Protein AF-A0A7S3QD54-F1 (afdb_monomer_lite)

Radius of gyration: 19.76 Å; chains: 1; bounding box: 73×46×52 Å

pLDDT: mean 73.61, std 24.02, range [22.11, 96.94]

Secondary structure (DSSP, 8-state):
-----EEEEEEE--------------------------------TTS-TT--TT-------SEE--TTS-TTEEEEE--EEE-TTSS-EEE-GGGGTTS-HHHHHHHB-SB-TT-PBP--B--EEEEEEEEEEEETTEEEEEEEEEESS--TTHHHHHHHHTT-PBTT-TTTGGGS----HHHHHHHHHH-SS--EEEEEEEE---SS-SSPEEEE---S-TT--

InterPro domains:
  IPR020103 Pseudouridine synthase, catalytic domain superfamily [SSF55120] (118-204)
  IPR050188 RluA Pseudouridine Synthase [PTHR21600] (100-205)

Structure (mmCIF, N/CA/C/O backbone):
data_AF-A0A7S3QD54-F1
#
_entry.id   AF-A0A7S3QD54-F1
#
loop_
_atom_site.group_PDB
_atom_site.id
_atom_site.type_symbol
_atom_site.label_atom_id
_atom_site.label_alt_id
_atom_site.label_comp_id
_atom_site.label_asym_id
_atom_site.label_entity_id
_atom_site.label_seq_id
_atom_site.pdbx_PDB_ins_code
_atom_site.Cartn_x
_atom_site.Cartn_y
_atom_site.Cartn_z
_atom_site.occupancy
_atom_site.B_iso_or_equiv
_atom_site.auth_seq_id
_atom_site.auth_comp_id
_atom_site.auth_asym_id
_atom_site.auth_atom_id
_atom_site.pdbx_PDB_model_num
ATOM 1 N N . GLN A 1 1 ? -20.247 -7.614 6.524 1.00 31.09 1 GLN A N 1
ATOM 2 C CA . GLN A 1 1 ? -18.906 -8.003 6.043 1.00 31.09 1 GLN A CA 1
ATOM 3 C C . GLN A 1 1 ? -18.586 -7.200 4.786 1.00 31.09 1 GLN A C 1
ATOM 5 O O . GLN A 1 1 ? -19.268 -7.385 3.786 1.00 31.09 1 GLN A O 1
ATOM 10 N N . GLN A 1 2 ? -17.675 -6.224 4.858 1.00 32.22 2 GLN A N 1
ATOM 11 C CA . GLN A 1 2 ? -17.342 -5.361 3.714 1.00 32.22 2 GLN A CA 1
ATOM 12 C C . GLN A 1 2 ? -16.513 -6.117 2.668 1.00 32.22 2 GLN A C 1
ATOM 14 O O . GLN A 1 2 ? -15.732 -7.008 2.997 1.00 32.22 2 GLN A O 1
ATOM 19 N N . GLN A 1 3 ? -16.800 -5.788 1.412 1.00 40.69 3 GLN A N 1
ATOM 20 C CA . GLN A 1 3 ? -16.428 -6.505 0.201 1.00 40.69 3 GLN A CA 1
ATOM 21 C C . GLN A 1 3 ? -14.950 -6.365 -0.144 1.00 40.69 3 GLN A C 1
ATOM 23 O O . GLN A 1 3 ? -14.290 -5.413 0.263 1.00 40.69 3 GLN A O 1
ATOM 28 N N . LEU A 1 4 ? -14.461 -7.350 -0.890 1.00 40.06 4 LEU A N 1
ATOM 29 C CA . LEU A 1 4 ? -13.083 -7.464 -1.332 1.00 40.06 4 LEU A CA 1
ATOM 30 C C . LEU A 1 4 ? -13.049 -7.178 -2.814 1.00 40.06 4 LEU A C 1
ATOM 32 O O . LEU A 1 4 ? -13.603 -7.935 -3.613 1.00 40.06 4 LEU A O 1
ATOM 36 N N . ASP A 1 5 ? -12.397 -6.084 -3.140 1.00 46.25 5 ASP A N 1
ATOM 37 C CA . ASP A 1 5 ? -12.037 -5.762 -4.504 1.00 46.25 5 ASP A CA 1
ATOM 38 C C . ASP A 1 5 ? -10.659 -6.356 -4.775 1.00 46.25 5 ASP A C 1
ATOM 40 O O . ASP A 1 5 ? -9.808 -6.370 -3.884 1.00 46.25 5 ASP A O 1
ATOM 44 N N . ASP A 1 6 ? -10.429 -6.845 -5.991 1.00 54.09 6 ASP A N 1
ATOM 45 C CA . ASP A 1 6 ? -9.106 -7.305 -6.397 1.00 54.09 6 ASP A CA 1
ATOM 46 C C . ASP A 1 6 ? -8.488 -6.220 -7.291 1.00 54.09 6 ASP A C 1
ATOM 48 O O . ASP A 1 6 ? -9.007 -5.888 -8.359 1.00 54.09 6 ASP A O 1
ATOM 52 N N . PHE A 1 7 ? -7.371 -5.643 -6.861 1.00 55.31 7 PHE A N 1
ATOM 53 C CA . PHE A 1 7 ? -6.604 -4.649 -7.608 1.00 55.31 7 PHE A CA 1
ATOM 54 C C . PHE A 1 7 ? -5.332 -5.294 -8.155 1.00 55.31 7 PHE A C 1
ATOM 56 O O . PHE A 1 7 ? -4.569 -5.904 -7.411 1.00 55.31 7 PHE A O 1
ATOM 63 N N . GLY A 1 8 ? -5.084 -5.145 -9.454 1.00 50.88 8 GLY A N 1
ATOM 64 C CA . GLY A 1 8 ? -3.813 -5.523 -10.066 1.00 50.88 8 GLY A CA 1
ATOM 65 C C . GLY A 1 8 ? -2.819 -4.374 -9.928 1.00 50.88 8 GLY A C 1
ATOM 66 O O . GLY A 1 8 ? -3.150 -3.232 -10.255 1.00 50.88 8 GLY A O 1
ATOM 67 N N . VAL A 1 9 ? -1.615 -4.652 -9.430 1.00 60.31 9 VAL A N 1
ATOM 68 C CA . VAL A 1 9 ? -0.599 -3.625 -9.154 1.00 60.31 9 VAL A CA 1
ATOM 69 C C . VAL A 1 9 ? 0.774 -4.087 -9.619 1.00 60.31 9 VAL A C 1
ATOM 71 O O . VAL A 1 9 ? 1.075 -5.279 -9.596 1.00 60.31 9 VAL A O 1
ATOM 74 N N . VAL A 1 10 ? 1.619 -3.144 -10.035 1.00 55.94 10 VAL A N 1
ATOM 75 C CA . VAL A 1 10 ? 3.060 -3.364 -10.217 1.00 55.94 10 VAL A CA 1
ATOM 76 C C . VAL A 1 10 ? 3.820 -2.460 -9.250 1.00 55.94 10 VAL A C 1
ATOM 78 O O . VAL A 1 10 ? 3.699 -1.236 -9.299 1.00 55.94 10 VAL A O 1
ATOM 81 N N . ASN A 1 11 ? 4.612 -3.076 -8.379 1.00 64.88 11 ASN A N 1
ATOM 82 C CA . ASN A 1 11 ? 5.441 -2.425 -7.368 1.00 64.88 11 ASN A CA 1
ATOM 83 C C . ASN A 1 11 ? 6.920 -2.514 -7.741 1.00 64.88 11 ASN A C 1
ATOM 85 O O . ASN A 1 11 ? 7.322 -3.428 -8.462 1.00 64.88 11 ASN A O 1
ATOM 89 N N . MET A 1 12 ? 7.753 -1.625 -7.204 1.00 50.38 12 MET A N 1
ATOM 90 C CA . MET A 1 12 ? 9.210 -1.752 -7.316 1.00 50.38 12 MET A CA 1
ATOM 91 C C . MET A 1 12 ? 9.788 -2.708 -6.269 1.00 50.38 12 MET A C 1
ATOM 93 O O . MET A 1 12 ? 9.375 -2.716 -5.108 1.00 50.38 12 MET A O 1
ATOM 97 N N . ASN A 1 13 ? 10.795 -3.490 -6.661 1.00 48.12 13 ASN A N 1
ATOM 98 C CA . ASN A 1 13 ? 11.599 -4.276 -5.728 1.00 48.12 13 ASN A CA 1
ATOM 99 C C . ASN A 1 13 ? 12.941 -3.565 -5.487 1.00 48.12 13 ASN A C 1
ATOM 101 O O . ASN A 1 13 ? 13.768 -3.500 -6.392 1.00 48.12 13 ASN A O 1
ATOM 105 N N . THR A 1 14 ? 13.169 -3.016 -4.291 1.00 45.03 14 THR A N 1
ATOM 106 C CA . THR A 1 14 ? 14.344 -2.168 -4.007 1.00 45.03 14 THR A CA 1
ATOM 107 C C . THR A 1 14 ? 15.551 -2.916 -3.433 1.00 45.03 14 THR A C 1
ATOM 109 O O . THR A 1 14 ? 16.578 -2.293 -3.168 1.00 45.03 14 THR A O 1
ATOM 112 N N . ASN A 1 15 ? 15.521 -4.247 -3.312 1.00 34.75 15 ASN A N 1
ATOM 113 C CA . ASN A 1 15 ? 16.686 -4.975 -2.803 1.00 34.75 15 ASN A CA 1
ATOM 114 C C . ASN A 1 15 ? 17.795 -5.095 -3.858 1.00 34.75 15 ASN A C 1
ATOM 116 O O . ASN A 1 15 ? 17.815 -6.025 -4.665 1.00 34.75 15 ASN A O 1
ATOM 120 N N . LYS A 1 16 ? 18.779 -4.189 -3.798 1.00 34.19 16 LYS A N 1
ATOM 121 C CA . LYS A 1 16 ? 20.129 -4.462 -4.297 1.00 34.19 16 LYS A CA 1
ATOM 122 C C . LYS A 1 16 ? 21.023 -4.807 -3.109 1.00 34.19 16 LYS A C 1
ATOM 124 O O . LYS A 1 16 ? 21.353 -3.943 -2.305 1.00 34.19 16 LYS A O 1
ATOM 129 N N . ALA A 1 17 ? 21.425 -6.074 -3.030 1.00 33.81 17 ALA A N 1
ATOM 130 C CA . ALA A 1 17 ? 22.563 -6.501 -2.232 1.00 33.81 17 ALA A CA 1
ATOM 131 C C . ALA A 1 17 ? 23.802 -5.712 -2.687 1.00 33.81 17 ALA A C 1
ATOM 133 O O . ALA A 1 17 ? 24.292 -5.898 -3.801 1.00 33.81 17 ALA A O 1
ATOM 134 N N . SER A 1 18 ? 24.295 -4.800 -1.853 1.00 28.14 18 SER A N 1
ATOM 135 C CA . SER A 1 18 ? 25.594 -4.162 -2.053 1.00 28.14 18 SER A CA 1
ATOM 136 C C . SER A 1 18 ? 26.679 -5.032 -1.416 1.00 28.14 18 SER A C 1
ATOM 138 O O . SER A 1 18 ? 27.109 -4.780 -0.294 1.00 28.14 18 SER A O 1
ATOM 140 N N . GLY A 1 19 ? 27.104 -6.079 -2.126 1.00 26.14 19 GLY A N 1
ATOM 141 C CA . GLY A 1 19 ? 28.383 -6.740 -1.868 1.00 26.14 19 GLY A CA 1
ATOM 142 C C . GLY A 1 19 ? 29.500 -5.943 -2.543 1.00 26.14 19 GLY A C 1
ATOM 143 O O . GLY A 1 19 ? 29.503 -5.805 -3.766 1.00 26.14 19 GLY A O 1
ATOM 144 N N . GLY A 1 20 ? 30.404 -5.367 -1.748 1.00 25.42 20 GLY A N 1
ATOM 145 C CA . GLY A 1 20 ? 31.587 -4.656 -2.231 1.00 25.42 20 GLY A CA 1
ATOM 146 C C . GLY A 1 20 ? 32.551 -5.592 -2.964 1.00 25.42 20 GLY A C 1
ATOM 147 O O . GLY A 1 20 ? 32.804 -6.709 -2.521 1.00 25.42 20 GLY A O 1
ATOM 148 N N . GLY A 1 21 ? 33.072 -5.134 -4.102 1.00 22.86 21 GLY A N 1
ATOM 149 C CA . GLY A 1 21 ? 34.047 -5.867 -4.902 1.00 22.86 21 GLY A CA 1
ATOM 150 C C . GLY A 1 21 ? 35.456 -5.799 -4.311 1.00 22.86 21 GLY A C 1
ATOM 151 O O . GLY A 1 21 ? 36.019 -4.718 -4.166 1.00 22.86 21 GLY A O 1
ATOM 152 N N . GLY A 1 22 ? 36.033 -6.971 -4.048 1.00 22.11 22 GLY A N 1
ATOM 153 C CA . GLY A 1 22 ? 37.468 -7.222 -3.930 1.00 22.11 22 GLY A CA 1
ATOM 154 C C . GLY A 1 22 ? 37.795 -8.455 -4.776 1.00 22.11 22 GLY A C 1
ATOM 155 O O . GLY A 1 22 ? 37.103 -9.464 -4.680 1.00 22.11 22 GLY A O 1
ATOM 156 N N . GLY A 1 23 ? 38.767 -8.339 -5.683 1.00 25.94 23 GLY A N 1
ATOM 157 C CA . GLY A 1 23 ? 39.048 -9.330 -6.724 1.00 25.94 23 GLY A CA 1
ATOM 158 C C . GLY A 1 23 ? 39.617 -10.666 -6.228 1.00 25.94 23 GLY A C 1
ATOM 159 O O . GLY A 1 23 ? 40.375 -10.717 -5.266 1.00 25.94 23 GLY A O 1
ATOM 160 N N . GLY A 1 24 ? 39.301 -11.738 -6.960 1.00 22.69 24 GLY A N 1
ATOM 161 C CA . GLY A 1 24 ? 39.887 -13.073 -6.813 1.00 22.69 24 GLY A CA 1
ATOM 162 C C . GLY A 1 24 ? 39.283 -14.055 -7.825 1.00 22.69 24 GLY A C 1
ATOM 163 O O . GLY A 1 24 ? 38.071 -14.101 -7.993 1.00 22.69 24 GLY A O 1
ATOM 164 N N . LYS A 1 25 ? 40.133 -14.781 -8.560 1.00 27.38 25 LYS A N 1
ATOM 165 C CA . LYS A 1 25 ? 39.772 -15.739 -9.623 1.00 27.38 25 LYS A CA 1
ATOM 166 C C . LYS A 1 25 ? 39.166 -17.048 -9.076 1.00 27.38 25 LYS A C 1
ATOM 168 O O . LYS A 1 25 ? 39.534 -17.480 -7.993 1.00 27.38 25 LYS A O 1
ATOM 173 N N . SER A 1 26 ? 38.434 -17.723 -9.973 1.00 24.81 26 SER A N 1
ATOM 174 C CA . SER A 1 26 ? 38.132 -19.171 -10.069 1.00 24.81 26 SER A CA 1
ATOM 175 C C . SER A 1 26 ? 36.809 -19.708 -9.503 1.00 24.81 26 SER A C 1
ATOM 177 O O . SER A 1 26 ? 36.556 -19.649 -8.311 1.00 24.81 26 SER A O 1
ATOM 179 N N . LYS A 1 27 ? 36.048 -20.291 -10.451 1.00 29.16 27 LYS A N 1
ATOM 180 C CA . LYS A 1 27 ? 35.197 -21.499 -10.425 1.00 29.16 27 LYS A CA 1
ATOM 181 C C . LYS A 1 27 ? 34.413 -21.809 -9.140 1.00 29.16 27 LYS A C 1
ATOM 183 O O . LYS A 1 27 ? 35.005 -22.190 -8.146 1.00 29.16 27 LYS A O 1
ATOM 188 N N . ASP A 1 28 ? 33.082 -21.761 -9.220 1.00 23.91 28 ASP A N 1
ATOM 189 C CA . ASP A 1 28 ? 32.228 -22.961 -9.202 1.00 23.91 28 ASP A CA 1
ATOM 190 C C . ASP A 1 28 ? 30.732 -22.597 -9.235 1.00 23.91 28 ASP A C 1
ATOM 192 O O . ASP A 1 28 ? 30.295 -21.516 -8.842 1.00 23.91 28 ASP A O 1
ATOM 196 N N . THR A 1 29 ? 29.967 -23.521 -9.806 1.00 35.12 29 THR A N 1
ATOM 197 C CA . THR A 1 29 ? 28.517 -23.530 -9.997 1.00 35.12 29 THR A CA 1
ATOM 198 C C . THR A 1 29 ? 27.775 -23.554 -8.660 1.00 35.12 29 THR A C 1
ATOM 200 O O . THR A 1 29 ? 27.752 -24.598 -8.016 1.00 35.12 29 THR A O 1
ATOM 203 N N . THR A 1 30 ? 27.073 -22.476 -8.288 1.00 22.83 30 THR A N 1
ATOM 204 C CA . THR A 1 30 ? 26.041 -22.557 -7.237 1.00 22.83 30 THR A CA 1
ATOM 205 C C . THR A 1 30 ? 24.903 -21.567 -7.477 1.00 22.83 30 THR A C 1
ATOM 207 O O . THR A 1 30 ? 25.072 -20.350 -7.428 1.00 22.83 30 THR A O 1
ATOM 210 N N . THR A 1 31 ? 23.717 -22.117 -7.717 1.00 30.84 31 THR A N 1
ATOM 211 C CA . THR A 1 31 ? 22.409 -21.459 -7.716 1.00 30.84 31 THR A CA 1
ATOM 212 C C . THR A 1 31 ? 22.195 -20.735 -6.379 1.00 30.84 31 THR A C 1
ATOM 214 O O . THR A 1 31 ? 21.954 -21.385 -5.363 1.00 30.84 31 THR A O 1
ATOM 217 N N . SER A 1 32 ? 22.297 -19.401 -6.334 1.00 25.50 32 SER A N 1
ATOM 218 C CA . SER A 1 32 ? 22.060 -18.639 -5.099 1.00 25.50 32 SER A CA 1
ATOM 219 C C . SER A 1 32 ? 20.579 -18.274 -4.950 1.00 25.50 32 SER A C 1
ATOM 221 O O . SER A 1 32 ? 20.048 -17.333 -5.537 1.00 25.50 32 SER A O 1
ATOM 223 N N . SER A 1 33 ? 19.896 -19.079 -4.138 1.00 28.00 33 SER A N 1
ATOM 224 C CA . SER A 1 33 ? 18.583 -18.800 -3.559 1.00 28.00 33 SER A CA 1
ATOM 225 C C . SER A 1 33 ? 18.684 -17.584 -2.630 1.00 28.00 33 SER A C 1
ATOM 227 O O . SER A 1 33 ? 19.113 -17.694 -1.482 1.00 28.00 33 SER A O 1
ATOM 229 N N . CYS A 1 34 ? 18.294 -16.409 -3.119 1.00 25.67 34 CYS A N 1
ATOM 230 C CA . CYS A 1 34 ? 18.236 -15.190 -2.316 1.00 25.67 34 CYS A CA 1
ATOM 231 C C . CYS A 1 34 ? 16.907 -15.134 -1.550 1.00 25.67 34 CYS A C 1
ATOM 233 O O . CYS A 1 34 ? 15.933 -14.530 -1.998 1.00 25.67 34 CYS A O 1
ATOM 235 N N . GLN A 1 35 ? 16.887 -15.781 -0.384 1.00 26.56 35 GLN A N 1
ATOM 236 C CA . GLN A 1 35 ? 15.850 -15.631 0.633 1.00 26.56 35 GLN A CA 1
ATOM 237 C C . GLN A 1 35 ? 15.888 -14.197 1.178 1.00 26.56 35 GLN A C 1
ATOM 239 O O . GLN A 1 35 ? 16.717 -13.846 2.021 1.00 26.56 35 GLN A O 1
ATOM 244 N N . SER A 1 36 ? 14.971 -13.347 0.713 1.00 33.44 36 SER A N 1
ATOM 245 C CA . SER A 1 36 ? 14.554 -12.208 1.525 1.00 33.44 36 SER A CA 1
ATOM 246 C C . SER A 1 36 ? 14.005 -12.790 2.822 1.00 33.44 36 SER A C 1
ATOM 248 O O . SER A 1 36 ? 13.010 -13.510 2.770 1.00 33.44 36 SER A O 1
ATOM 250 N N . HIS A 1 37 ? 14.665 -12.525 3.948 1.00 28.48 37 HIS A N 1
ATOM 251 C CA . HIS A 1 37 ? 14.207 -12.910 5.281 1.00 28.48 37 HIS A CA 1
ATOM 252 C C . HIS A 1 37 ? 12.911 -12.150 5.629 1.00 28.48 37 HIS A C 1
ATOM 254 O O . HIS A 1 37 ? 12.886 -11.280 6.492 1.00 28.48 37 HIS A O 1
ATOM 260 N N . ALA A 1 38 ? 11.808 -12.464 4.951 1.00 36.44 38 ALA A N 1
ATOM 261 C CA . ALA A 1 38 ? 10.546 -12.577 5.648 1.00 36.44 38 ALA A CA 1
ATOM 262 C C . ALA A 1 38 ? 10.736 -13.840 6.480 1.00 36.44 38 ALA A C 1
ATOM 264 O O . ALA A 1 38 ? 10.706 -14.931 5.922 1.00 36.44 38 ALA A O 1
ATOM 265 N N . GLY A 1 39 ? 11.092 -13.696 7.760 1.00 30.66 39 GLY A N 1
ATOM 266 C CA . GLY A 1 39 ? 11.131 -14.857 8.638 1.00 30.66 39 GLY A CA 1
ATOM 267 C C . GLY A 1 39 ? 9.814 -15.609 8.472 1.00 30.66 39 GLY A C 1
ATOM 268 O O . GLY A 1 39 ? 8.757 -14.968 8.445 1.00 30.66 39 GLY A O 1
ATOM 269 N N . ASP A 1 40 ? 9.887 -16.929 8.313 1.00 33.06 40 ASP A N 1
ATOM 270 C CA . ASP A 1 40 ? 8.747 -17.833 8.433 1.00 33.06 40 ASP A CA 1
ATOM 271 C C . ASP A 1 40 ? 8.227 -17.742 9.870 1.00 33.06 40 ASP A C 1
ATOM 273 O O . ASP A 1 40 ? 8.420 -18.620 10.704 1.00 33.06 40 ASP A O 1
ATOM 277 N N . VAL A 1 41 ? 7.600 -16.621 10.208 1.00 39.28 41 VAL A N 1
ATOM 278 C CA . VAL A 1 41 ? 6.841 -16.485 11.435 1.00 39.28 41 VAL A CA 1
ATOM 279 C C . VAL A 1 41 ? 5.477 -17.050 11.094 1.00 39.28 41 VAL A C 1
ATOM 281 O O . VAL A 1 41 ? 4.541 -16.327 10.748 1.00 39.28 41 VAL A O 1
ATOM 284 N N . SER A 1 42 ? 5.366 -18.378 11.155 1.00 41.53 42 SER A N 1
ATOM 285 C CA . SER A 1 42 ? 4.076 -18.984 11.442 1.00 41.53 42 SER A CA 1
ATOM 286 C C . SER A 1 42 ? 3.624 -18.371 12.763 1.00 41.53 42 SER A C 1
ATOM 288 O O . SER A 1 42 ? 4.249 -18.622 13.790 1.00 41.53 42 SER A O 1
ATOM 290 N N . TYR A 1 43 ? 2.618 -17.498 12.723 1.00 45.12 43 TYR A N 1
ATOM 291 C CA . TYR A 1 43 ? 2.078 -16.883 13.928 1.00 45.12 43 TYR A CA 1
ATOM 292 C C . TYR A 1 43 ? 1.501 -17.991 14.818 1.00 45.12 43 TYR A C 1
ATOM 294 O O . TYR A 1 43 ? 0.414 -18.510 14.559 1.00 45.12 43 TYR A O 1
ATOM 302 N N . ASP A 1 44 ? 2.286 -18.398 15.810 1.00 45.91 44 ASP A N 1
ATOM 303 C CA . ASP A 1 44 ? 1.880 -19.252 16.912 1.00 45.91 44 ASP A CA 1
ATOM 304 C C . ASP A 1 44 ? 1.597 -18.337 18.103 1.00 45.91 44 ASP A C 1
ATOM 306 O O . ASP A 1 44 ? 2.496 -17.690 18.642 1.00 45.91 44 ASP A O 1
ATOM 310 N N . SER A 1 45 ? 0.329 -18.258 18.498 1.00 45.66 45 SER A N 1
ATOM 311 C CA . SER A 1 45 ? -0.115 -17.424 19.615 1.00 45.66 45 SER A CA 1
ATOM 312 C C . SER A 1 45 ? 0.462 -17.853 20.971 1.00 45.66 45 SER A C 1
ATOM 314 O O . SER A 1 45 ? 0.299 -17.122 21.943 1.00 45.66 45 SER A O 1
ATOM 316 N N . SER A 1 46 ? 1.080 -19.037 21.070 1.00 39.41 46 SER A N 1
ATOM 317 C CA . SER A 1 46 ? 1.609 -19.590 22.324 1.00 39.41 46 SER A CA 1
ATOM 318 C C . SER A 1 46 ? 3.051 -19.175 22.650 1.00 39.41 46 SER A C 1
ATOM 320 O O . SER A 1 46 ? 3.470 -19.316 23.797 1.00 39.41 46 SER A O 1
ATOM 322 N N . THR A 1 47 ? 3.798 -18.619 21.689 1.00 44.28 47 THR A N 1
ATOM 323 C CA . THR A 1 47 ? 5.214 -18.226 21.856 1.00 44.28 47 THR A CA 1
ATOM 324 C C . THR A 1 47 ? 5.438 -16.715 21.728 1.00 44.28 47 THR A C 1
ATOM 326 O O . THR A 1 47 ? 6.523 -16.278 21.353 1.00 44.28 47 THR A O 1
ATOM 329 N N . ASP A 1 48 ? 4.403 -15.911 21.972 1.00 44.91 48 ASP A N 1
ATOM 330 C CA . ASP A 1 48 ? 4.394 -14.477 21.677 1.00 44.91 48 ASP A CA 1
ATOM 331 C C . ASP A 1 48 ? 5.225 -13.661 22.703 1.00 44.91 48 ASP A C 1
ATOM 333 O O . ASP A 1 48 ? 4.842 -13.579 23.874 1.00 44.91 48 ASP A O 1
ATOM 337 N N . PRO A 1 49 ? 6.342 -13.013 22.298 1.00 41.88 49 PRO A N 1
ATOM 338 C CA . PRO A 1 49 ? 7.140 -12.160 23.184 1.00 41.88 49 PRO A CA 1
ATOM 339 C C . PRO A 1 49 ? 6.458 -10.819 23.524 1.00 41.88 49 PRO A C 1
ATOM 341 O O . PRO A 1 49 ? 7.056 -9.987 24.207 1.00 41.88 49 PRO A O 1
ATOM 344 N N . TYR A 1 50 ? 5.228 -10.590 23.051 1.00 41.69 50 TYR A N 1
ATOM 345 C CA . TYR A 1 50 ? 4.447 -9.367 23.243 1.00 41.69 50 TYR A CA 1
ATOM 346 C C . TYR A 1 50 ? 3.205 -9.554 24.134 1.00 41.69 50 TYR A C 1
ATOM 348 O O . TYR A 1 50 ? 2.341 -8.675 24.177 1.00 41.69 50 TYR A O 1
ATOM 356 N N . LEU A 1 51 ? 3.118 -10.660 24.882 1.00 42.50 51 LEU A N 1
ATOM 357 C CA . LEU A 1 51 ? 2.140 -10.826 25.960 1.00 42.50 51 LEU A CA 1
ATOM 358 C C . LEU A 1 51 ? 2.518 -9.946 27.162 1.00 42.50 51 LEU A C 1
ATOM 360 O O . LEU A 1 51 ? 3.643 -10.010 27.651 1.00 42.50 51 LEU A O 1
ATOM 364 N N . ASN A 1 52 ? 1.572 -9.162 27.685 1.00 43.25 52 ASN A N 1
ATOM 365 C CA . ASN A 1 52 ? 1.683 -8.598 29.030 1.00 43.25 52 ASN A CA 1
ATOM 366 C C . ASN A 1 52 ? 0.505 -9.033 29.911 1.00 43.25 52 ASN A C 1
ATOM 368 O O . ASN A 1 52 ? -0.574 -9.382 29.428 1.00 43.25 52 ASN A O 1
ATOM 372 N N . GLU A 1 53 ? 0.735 -9.011 31.223 1.00 45.78 53 GLU A N 1
ATOM 373 C CA . GLU A 1 53 ? -0.136 -9.570 32.270 1.00 45.78 53 GLU A CA 1
ATOM 374 C C . GLU A 1 53 ? -1.526 -8.900 32.373 1.00 45.78 53 GLU A C 1
ATOM 376 O O . GLU A 1 53 ? -2.375 -9.349 33.138 1.00 45.78 53 GLU A O 1
ATOM 381 N N . ALA A 1 54 ? -1.790 -7.846 31.588 1.00 45.97 54 ALA A N 1
ATOM 382 C CA . ALA A 1 54 ? -3.008 -7.034 31.646 1.00 45.97 54 ALA A CA 1
ATOM 383 C C . ALA A 1 54 ? -4.022 -7.307 30.515 1.00 45.97 54 ALA A C 1
ATOM 385 O O . ALA A 1 54 ? -5.052 -6.635 30.446 1.00 45.97 54 ALA A O 1
ATOM 386 N N . GLY A 1 55 ? -3.757 -8.260 29.611 1.00 42.03 55 GLY A N 1
ATOM 387 C CA . GLY A 1 55 ? -4.734 -8.696 28.600 1.00 42.03 55 GLY A CA 1
ATOM 388 C C . GLY A 1 55 ? -5.166 -7.614 27.597 1.00 42.03 55 GLY A C 1
ATOM 389 O O . GLY A 1 55 ? -6.229 -7.732 26.983 1.00 42.03 55 GLY A O 1
ATOM 390 N N . GLN A 1 56 ? -4.371 -6.552 27.420 1.00 43.06 56 GLN A N 1
ATOM 391 C CA . GLN A 1 56 ? -4.643 -5.509 26.430 1.00 43.06 56 GLN A CA 1
ATOM 392 C C . GLN A 1 56 ? -4.023 -5.865 25.076 1.00 43.06 56 GLN A C 1
ATOM 394 O O . GLN A 1 56 ? -2.869 -6.268 24.976 1.00 43.06 56 GLN A O 1
ATOM 399 N N . ASN A 1 57 ? -4.831 -5.749 24.026 1.00 41.66 57 ASN A N 1
ATOM 400 C CA . ASN A 1 57 ? -4.649 -6.499 22.795 1.00 41.66 57 ASN A CA 1
ATOM 401 C C . ASN A 1 57 ? -3.929 -5.713 21.676 1.00 41.66 57 ASN A C 1
ATOM 403 O O . ASN A 1 57 ? -4.230 -4.546 21.423 1.00 41.66 57 ASN A O 1
ATOM 407 N N . TYR A 1 58 ? -3.094 -6.464 20.951 1.00 46.97 58 TYR A N 1
ATOM 408 C CA . TYR A 1 58 ? -2.576 -6.290 19.588 1.00 46.97 58 TYR A CA 1
ATOM 409 C C . TYR A 1 58 ? -1.334 -5.425 19.334 1.00 46.97 58 TYR A C 1
ATOM 411 O O . TYR A 1 58 ? -1.380 -4.194 19.322 1.00 46.97 58 TYR A O 1
ATOM 419 N N . LYS A 1 59 ? -0.308 -6.091 18.786 1.00 61.28 59 LYS A N 1
ATOM 420 C CA . LYS A 1 59 ? 0.270 -5.655 17.508 1.00 61.28 59 LYS A CA 1
ATOM 421 C C . LYS A 1 59 ? 0.804 -6.827 16.696 1.00 61.28 59 LYS A C 1
ATOM 423 O O . LYS A 1 59 ? 1.952 -7.228 16.832 1.00 61.28 59 LYS A O 1
ATOM 428 N N . LEU A 1 60 ? -0.030 -7.332 15.785 1.00 69.12 60 LEU A N 1
ATOM 429 C CA . LEU A 1 60 ? 0.502 -8.034 14.618 1.00 69.12 60 LEU A CA 1
ATOM 430 C C . LEU A 1 60 ? 1.535 -7.114 13.948 1.00 69.12 60 LEU A C 1
ATOM 432 O O . LEU A 1 60 ? 1.291 -5.899 13.888 1.00 69.12 60 LEU A O 1
ATOM 436 N N . PRO A 1 61 ? 2.656 -7.642 13.439 1.00 83.56 61 PRO A N 1
ATOM 437 C CA . PRO A 1 61 ? 3.629 -6.811 12.750 1.00 83.56 61 PRO A CA 1
ATOM 438 C C . PRO A 1 61 ? 2.973 -6.104 11.548 1.00 83.56 61 PRO A C 1
ATOM 440 O O . PRO A 1 61 ? 1.946 -6.569 11.038 1.00 83.56 61 PRO A O 1
ATOM 443 N N . PRO A 1 62 ? 3.534 -4.970 11.085 1.00 85.25 62 PRO A N 1
ATOM 444 C CA . PRO A 1 62 ? 2.974 -4.182 9.981 1.00 85.25 62 PRO A CA 1
ATOM 445 C C . PRO A 1 62 ? 2.717 -5.003 8.720 1.00 85.25 62 PRO A C 1
ATOM 447 O O . PRO A 1 62 ? 1.828 -4.670 7.940 1.00 85.25 62 PRO A O 1
ATOM 450 N N . PHE A 1 63 ? 3.466 -6.087 8.531 1.00 89.00 63 PHE A N 1
ATOM 451 C CA . PHE A 1 63 ? 3.154 -7.116 7.561 1.00 89.00 63 PHE A CA 1
ATOM 452 C C . PHE A 1 63 ? 3.438 -8.507 8.125 1.00 89.00 63 PHE A C 1
ATOM 454 O O . PHE A 1 63 ? 4.379 -8.698 8.892 1.00 89.00 63 PHE A O 1
ATOM 461 N N . PHE A 1 64 ? 2.602 -9.472 7.755 1.00 90.94 64 PHE A N 1
ATOM 462 C CA . PHE A 1 64 ? 2.631 -10.841 8.271 1.00 90.94 64 PHE A CA 1
ATOM 463 C C . PHE A 1 64 ? 2.089 -11.828 7.239 1.00 90.94 64 PHE A C 1
ATOM 465 O O . PHE A 1 64 ? 1.445 -11.441 6.260 1.00 90.94 64 PHE A O 1
ATOM 472 N N . ARG A 1 65 ? 2.322 -13.117 7.480 1.00 91.44 65 ARG A N 1
ATOM 473 C CA . ARG A 1 65 ? 1.732 -14.223 6.721 1.00 91.44 65 ARG A CA 1
ATOM 474 C C . ARG A 1 65 ? 0.751 -14.988 7.596 1.00 91.44 65 ARG A C 1
ATOM 476 O O . ARG A 1 65 ? 0.867 -14.987 8.819 1.00 91.44 65 ARG A O 1
ATOM 483 N N . VAL A 1 66 ? -0.224 -15.625 6.961 1.00 88.88 66 VAL A N 1
ATOM 484 C CA . VAL A 1 66 ? -1.205 -16.475 7.639 1.00 88.88 66 VAL A CA 1
ATOM 485 C C . VAL A 1 66 ? -0.884 -17.927 7.315 1.00 88.88 66 VAL A C 1
ATOM 487 O O . VAL A 1 66 ? -0.709 -18.289 6.153 1.00 88.88 66 VAL A O 1
ATOM 490 N N . LYS A 1 67 ? -0.801 -18.766 8.350 1.00 86.31 67 LYS A N 1
ATOM 491 C CA . LYS A 1 67 ? -0.528 -20.198 8.199 1.00 86.31 67 LYS A CA 1
ATOM 492 C C . LYS A 1 67 ? -1.624 -20.871 7.366 1.00 86.31 67 LYS A C 1
ATOM 494 O O . LYS A 1 67 ? -2.808 -20.644 7.602 1.00 86.31 67 LYS A O 1
ATOM 499 N N . GLY A 1 68 ? -1.221 -21.735 6.435 1.00 89.19 68 GLY A N 1
ATOM 500 C CA . GLY A 1 68 ? -2.139 -22.459 5.547 1.00 89.19 68 GLY A CA 1
ATOM 501 C C . GLY A 1 68 ? -2.574 -21.668 4.310 1.00 89.19 68 GLY A C 1
ATOM 502 O O . GLY A 1 68 ? -3.367 -22.169 3.517 1.00 89.19 68 GLY A O 1
ATOM 503 N N . GLU A 1 69 ? -2.057 -20.453 4.127 1.00 92.62 69 GLU A N 1
ATOM 504 C CA . GLU A 1 69 ? -2.215 -19.688 2.898 1.00 92.62 69 GLU A CA 1
ATOM 505 C C . GLU A 1 69 ? -1.006 -19.865 1.965 1.00 92.62 69 GLU A C 1
ATOM 507 O O . GLU A 1 69 ? 0.014 -20.423 2.355 1.00 92.62 69 GLU A O 1
ATOM 512 N N . SER A 1 70 ? -1.122 -19.414 0.713 1.00 92.44 70 SER A N 1
ATOM 513 C CA . SER A 1 70 ? -0.014 -19.434 -0.249 1.00 92.44 70 SER A CA 1
ATOM 514 C C . SER A 1 70 ? 1.219 -18.680 0.271 1.00 92.44 70 SER A C 1
ATOM 516 O O . SER A 1 70 ? 1.099 -17.574 0.796 1.00 92.44 70 SER A O 1
ATOM 518 N N . GLU A 1 71 ? 2.408 -19.222 0.001 1.00 91.38 71 GLU A N 1
ATOM 519 C CA . GLU A 1 71 ? 3.709 -18.586 0.267 1.00 91.38 71 GLU A CA 1
ATOM 520 C C . GLU A 1 71 ? 3.943 -17.296 -0.536 1.00 91.38 71 GLU A C 1
ATOM 522 O O . GLU A 1 71 ? 4.838 -16.505 -0.233 1.00 91.38 71 GLU A O 1
ATOM 527 N N . ASP A 1 72 ? 3.116 -17.003 -1.536 1.00 92.69 72 ASP A N 1
ATOM 528 C CA . ASP A 1 72 ? 3.134 -15.713 -2.228 1.00 92.69 72 ASP A CA 1
ATOM 529 C C . ASP A 1 72 ? 2.200 -14.680 -1.578 1.00 92.69 72 ASP A C 1
ATOM 531 O O . ASP A 1 72 ? 2.225 -13.505 -1.956 1.00 92.69 72 ASP A O 1
ATOM 535 N N . ALA A 1 73 ? 1.390 -15.089 -0.595 1.00 93.81 73 ALA A N 1
ATOM 536 C CA . ALA A 1 73 ? 0.422 -14.238 0.083 1.00 93.81 73 ALA A CA 1
ATOM 537 C C . ALA A 1 73 ? 0.947 -13.675 1.410 1.00 93.81 73 ALA A C 1
ATOM 539 O O . ALA A 1 73 ? 1.487 -14.381 2.262 1.00 93.81 73 ALA A O 1
ATOM 540 N N . PHE A 1 74 ? 0.730 -12.382 1.609 1.00 94.56 74 PHE A N 1
ATOM 541 C CA . PHE A 1 74 ? 1.026 -11.674 2.848 1.00 94.56 74 PHE A CA 1
ATOM 542 C C . PHE A 1 74 ? -0.029 -10.597 3.102 1.00 94.56 74 PHE A C 1
ATOM 544 O O . PHE A 1 74 ? -0.808 -10.235 2.220 1.00 94.56 74 PHE A O 1
ATOM 551 N N . TYR A 1 75 ? -0.067 -10.068 4.315 1.00 94.88 75 TYR A N 1
ATOM 552 C CA . TYR A 1 75 ? -0.972 -8.994 4.706 1.00 94.88 75 TYR A CA 1
ATOM 553 C C . TYR A 1 75 ? -0.167 -7.792 5.139 1.00 94.88 75 TYR A C 1
ATOM 555 O O . TYR A 1 75 ? 0.909 -7.946 5.705 1.00 94.88 75 TYR A O 1
ATOM 563 N N . VAL A 1 76 ? -0.720 -6.609 4.901 1.00 95.12 76 VAL A N 1
ATOM 564 C CA . VAL A 1 76 ? -0.213 -5.349 5.436 1.00 95.12 76 VAL A CA 1
ATOM 565 C C . VAL A 1 76 ? -1.305 -4.724 6.289 1.00 95.12 76 VAL A C 1
ATOM 567 O O . VAL A 1 76 ? -2.445 -4.575 5.834 1.00 95.12 76 VAL A O 1
ATOM 570 N N . GLN A 1 77 ? -0.966 -4.377 7.528 1.00 93.69 77 GLN A N 1
ATOM 571 C CA . GLN A 1 77 ? -1.878 -3.756 8.479 1.00 93.69 77 GLN A CA 1
ATOM 572 C C . GLN A 1 77 ? -1.217 -2.551 9.147 1.00 93.69 77 GLN A C 1
ATOM 574 O O . GLN A 1 77 ? -0.109 -2.625 9.670 1.00 93.69 77 GLN A O 1
ATOM 579 N N . ALA A 1 78 ? -1.907 -1.419 9.103 1.00 93.19 78 ALA A N 1
ATOM 580 C CA . ALA A 1 78 ? -1.486 -0.203 9.782 1.00 93.19 78 ALA A CA 1
ATOM 581 C C . ALA A 1 78 ? -2.706 0.704 9.957 1.00 93.19 78 ALA A C 1
ATOM 583 O O . ALA A 1 78 ? -3.444 0.913 8.989 1.00 93.19 78 ALA A O 1
ATOM 584 N N . PRO A 1 79 ? -2.958 1.276 11.141 1.00 95.06 79 PRO A N 1
ATOM 585 C CA . PRO A 1 79 ? -3.926 2.354 11.263 1.00 95.06 79 PRO A CA 1
ATOM 586 C C . PRO A 1 79 ? -3.470 3.557 10.433 1.00 95.06 79 PRO A C 1
ATOM 588 O O . PRO A 1 79 ? -2.314 3.966 10.536 1.00 95.06 79 PRO A O 1
ATOM 591 N N . LEU A 1 80 ? -4.368 4.116 9.619 1.00 95.44 80 LEU A N 1
ATOM 592 C CA . LEU A 1 80 ? -4.074 5.227 8.710 1.00 95.44 80 LEU A CA 1
ATOM 593 C C . LEU A 1 80 ? -4.881 6.469 9.073 1.00 95.44 80 LEU A C 1
ATOM 595 O O . LEU A 1 80 ? -6.060 6.354 9.420 1.00 95.44 80 LEU A O 1
ATOM 599 N N . ALA A 1 81 ? -4.263 7.637 8.940 1.00 95.31 81 ALA A N 1
ATOM 600 C CA . ALA A 1 81 ? -4.908 8.930 9.111 1.00 95.31 81 ALA A CA 1
ATOM 601 C C . ALA A 1 81 ? -4.637 9.847 7.919 1.00 95.31 81 ALA A C 1
ATOM 603 O O . ALA A 1 81 ? -3.536 9.880 7.364 1.00 95.31 81 ALA A O 1
ATOM 604 N N . GLU A 1 82 ? -5.668 10.592 7.544 1.00 93.19 82 GLU A N 1
ATOM 605 C CA . GLU A 1 82 ? -5.581 11.647 6.544 1.00 93.19 82 GLU A CA 1
ATOM 606 C C . GLU A 1 82 ? -5.168 12.943 7.232 1.00 93.19 82 GLU A C 1
ATOM 608 O O . GLU A 1 82 ? -5.717 13.287 8.280 1.00 93.19 82 GLU A O 1
ATOM 613 N N . ASP A 1 83 ? -4.222 13.652 6.630 1.00 87.50 83 ASP A N 1
ATOM 614 C CA . ASP A 1 83 ? -3.923 15.029 6.996 1.00 87.50 83 ASP A CA 1
ATOM 615 C C . ASP A 1 83 ? -4.7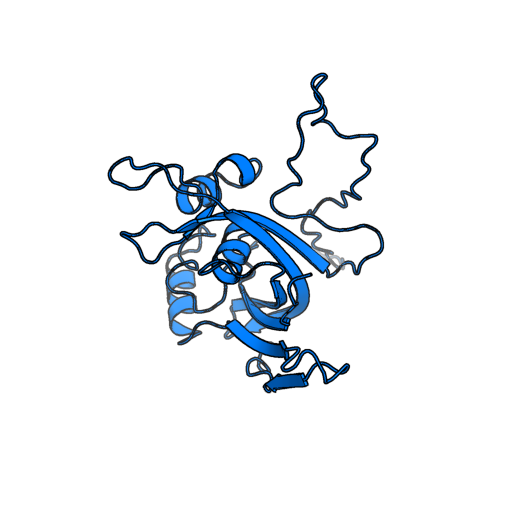64 15.947 6.092 1.00 87.50 83 ASP A C 1
ATOM 617 O O . ASP A 1 83 ? -4.641 15.853 4.866 1.00 87.50 83 ASP A O 1
ATOM 621 N N . PRO A 1 84 ? -5.649 16.796 6.645 1.00 84.38 84 PRO A N 1
ATOM 622 C CA . PRO A 1 84 ? -6.518 17.656 5.843 1.00 84.38 84 PRO A CA 1
ATOM 623 C C . PRO A 1 84 ? -5.739 18.686 5.014 1.00 84.38 84 PRO A C 1
ATOM 625 O O . PRO A 1 84 ? -6.241 19.134 3.984 1.00 84.38 84 PRO A O 1
ATOM 628 N N . ASN A 1 85 ? -4.516 19.024 5.427 1.00 85.69 85 ASN A N 1
ATOM 629 C CA . ASN A 1 85 ? -3.692 20.051 4.799 1.00 85.69 85 ASN A CA 1
ATOM 630 C C . ASN A 1 85 ? -2.767 19.475 3.721 1.00 85.69 85 ASN A C 1
ATOM 632 O O . ASN A 1 85 ? -2.122 20.225 2.987 1.00 85.69 85 ASN A O 1
ATOM 636 N N . THR A 1 86 ? -2.703 18.146 3.583 1.00 85.12 86 THR A N 1
ATOM 637 C CA . THR A 1 86 ? -1.827 17.502 2.604 1.00 85.12 86 THR A CA 1
ATOM 638 C C . THR A 1 86 ? -2.559 16.465 1.759 1.00 85.12 86 THR A C 1
ATOM 640 O O . THR A 1 86 ? -3.640 15.965 2.065 1.00 85.12 86 THR A O 1
ATOM 643 N N . PHE A 1 87 ? -1.945 16.102 0.634 1.00 86.12 87 PHE A N 1
ATOM 644 C CA . PHE A 1 87 ? -2.420 14.973 -0.160 1.00 86.12 87 PHE A CA 1
ATOM 645 C C . PHE A 1 87 ? -1.995 13.618 0.435 1.00 86.12 87 PHE A C 1
ATOM 647 O O . PHE A 1 87 ? -2.462 12.571 -0.014 1.00 86.12 87 PHE A O 1
ATOM 654 N N . GLN A 1 88 ? -1.086 13.615 1.411 1.00 88.12 88 GLN A N 1
ATOM 655 C CA . GLN A 1 88 ? -0.525 12.400 1.980 1.00 88.12 88 GLN A CA 1
ATOM 656 C C . GLN A 1 88 ? -1.434 11.822 3.066 1.00 88.12 88 GLN A C 1
ATOM 658 O O . GLN A 1 88 ? -2.258 12.486 3.687 1.00 88.12 88 GLN A O 1
ATOM 663 N N . VAL A 1 89 ? -1.264 10.526 3.265 1.00 93.75 89 VAL A N 1
ATOM 664 C CA . VAL A 1 89 ? -1.869 9.742 4.337 1.00 93.75 89 VAL A CA 1
ATOM 665 C C . VAL A 1 89 ? -0.708 9.157 5.114 1.00 93.75 89 VAL A C 1
ATOM 667 O O . VAL A 1 89 ? 0.288 8.756 4.504 1.00 93.75 89 VAL A O 1
ATOM 670 N N . PHE A 1 90 ? -0.848 9.121 6.431 1.00 95.31 90 PHE A N 1
ATOM 671 C CA . PHE A 1 90 ? 0.188 8.673 7.347 1.00 95.31 90 PHE A CA 1
ATOM 672 C C . PHE A 1 90 ? -0.274 7.435 8.103 1.00 95.31 90 PHE A C 1
ATOM 674 O O . PHE A 1 90 ? -1.465 7.253 8.366 1.00 95.31 90 PHE A O 1
ATOM 681 N N . ALA A 1 91 ? 0.677 6.578 8.451 1.00 95.06 91 ALA A N 1
ATOM 682 C CA . ALA A 1 91 ? 0.455 5.450 9.335 1.00 95.06 91 ALA A CA 1
ATOM 683 C C . ALA A 1 91 ? 0.736 5.856 10.785 1.00 95.06 91 ALA A C 1
ATOM 685 O O . ALA A 1 91 ? 1.561 6.731 11.063 1.00 95.06 91 ALA A O 1
ATOM 686 N N . HIS A 1 92 ? 0.059 5.201 11.723 1.00 94.12 92 HIS A N 1
ATOM 687 C CA . HIS A 1 92 ? 0.337 5.409 13.136 1.00 94.12 92 HIS A CA 1
ATOM 688 C C . HIS A 1 92 ? 1.774 4.946 13.453 1.00 94.12 92 HIS A C 1
ATOM 690 O O . HIS A 1 92 ? 2.116 3.805 13.136 1.00 94.12 92 HIS A O 1
ATOM 696 N N . PRO A 1 93 ? 2.634 5.755 14.101 1.00 91.19 93 PRO A N 1
ATOM 697 C CA . PRO A 1 93 ? 4.055 5.424 14.247 1.00 91.19 93 PRO A CA 1
ATOM 698 C C . PRO A 1 93 ? 4.302 4.098 14.953 1.00 91.19 93 PRO A C 1
ATOM 700 O O . PRO A 1 93 ? 5.222 3.362 14.601 1.00 91.19 93 PRO A O 1
ATOM 703 N N . ASP A 1 94 ? 3.444 3.757 15.915 1.00 88.56 94 ASP A N 1
ATOM 704 C CA . ASP A 1 94 ? 3.653 2.546 16.690 1.00 88.56 94 ASP A CA 1
ATOM 705 C C . ASP A 1 94 ? 3.325 1.267 15.911 1.00 88.56 94 ASP A C 1
ATOM 707 O O . ASP A 1 94 ? 3.707 0.194 16.365 1.00 88.56 94 ASP A O 1
ATOM 711 N N . SER A 1 95 ? 2.609 1.334 14.779 1.00 87.88 95 SER A N 1
ATOM 712 C CA . SER A 1 95 ? 2.448 0.169 13.893 1.00 87.88 95 SER A CA 1
ATOM 713 C C . SER A 1 95 ? 3.641 -0.020 12.958 1.00 87.88 95 SER A C 1
ATOM 715 O O . SER A 1 95 ? 3.709 -1.030 12.277 1.00 87.88 95 SER A O 1
ATOM 717 N N . LEU A 1 96 ? 4.574 0.935 12.912 1.00 88.56 96 LEU A N 1
ATOM 718 C CA . LEU A 1 96 ? 5.790 0.866 12.098 1.00 88.56 96 LEU A CA 1
ATOM 719 C C . LEU A 1 96 ? 7.026 0.479 12.927 1.00 88.56 96 LEU A C 1
ATOM 721 O O . LEU A 1 96 ? 8.153 0.557 12.436 1.00 88.56 96 LEU A O 1
ATOM 725 N N . ILE A 1 97 ? 6.842 0.098 14.194 1.00 82.50 97 ILE A N 1
ATOM 726 C CA . ILE A 1 97 ? 7.924 -0.420 15.037 1.00 82.50 97 ILE A CA 1
ATOM 727 C C . ILE A 1 97 ? 8.492 -1.681 14.369 1.00 82.50 97 ILE A C 1
ATOM 729 O O . ILE A 1 97 ? 7.741 -2.529 13.895 1.00 82.50 97 ILE A O 1
ATOM 733 N N . GLY A 1 98 ? 9.821 -1.771 14.291 1.00 82.88 98 GLY A N 1
ATOM 734 C CA . GLY A 1 98 ? 10.530 -2.838 13.574 1.00 82.88 98 GLY A CA 1
ATOM 735 C C . GLY A 1 98 ? 10.864 -2.515 12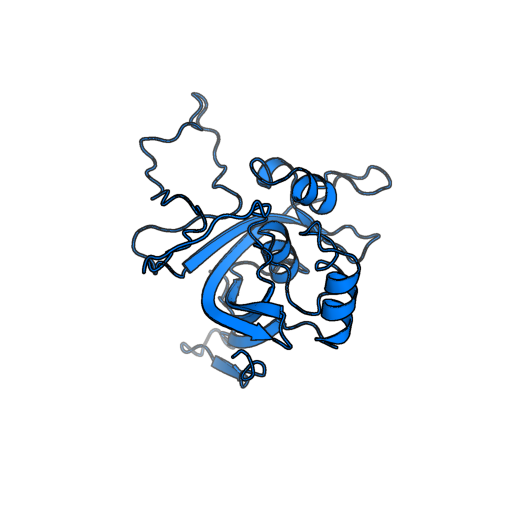.113 1.00 82.88 98 GLY A C 1
ATOM 736 O O . GLY A 1 98 ? 11.650 -3.236 11.507 1.00 82.88 98 GLY A O 1
ATOM 737 N N . LEU A 1 99 ? 10.335 -1.421 11.552 1.00 86.69 99 LEU A N 1
ATOM 738 C CA . LEU A 1 99 ? 10.726 -0.933 10.224 1.00 86.69 99 LEU A CA 1
ATOM 739 C C . LEU A 1 99 ? 11.910 0.037 10.305 1.00 86.69 99 LEU A C 1
ATOM 741 O O . LEU A 1 99 ? 12.217 0.583 11.372 1.00 86.69 99 LEU A O 1
ATOM 745 N N . SER A 1 100 ? 12.564 0.275 9.162 1.00 87.44 100 SER A N 1
ATOM 746 C CA . SER A 1 100 ? 13.707 1.188 9.080 1.00 87.44 100 SER A CA 1
ATOM 747 C C . SER A 1 100 ? 13.342 2.594 9.563 1.00 87.44 100 SER A C 1
ATOM 749 O O . SER A 1 100 ? 12.197 3.044 9.449 1.00 87.44 100 SER A O 1
ATOM 751 N N . HIS A 1 101 ? 14.335 3.316 10.088 1.00 87.31 101 HIS A N 1
ATOM 752 C CA . HIS A 1 101 ? 14.148 4.704 10.509 1.00 87.31 101 HIS A CA 1
ATOM 753 C C . HIS A 1 101 ? 13.602 5.576 9.368 1.00 87.31 101 HIS A C 1
ATOM 755 O O . HIS A 1 101 ? 12.760 6.431 9.608 1.00 87.31 101 HIS A O 1
ATOM 761 N N . GLU A 1 102 ? 14.028 5.321 8.130 1.00 86.31 102 GLU A N 1
ATOM 762 C CA . GLU A 1 102 ? 13.591 6.036 6.925 1.00 86.31 102 GLU A CA 1
ATOM 763 C C . GLU A 1 102 ? 12.092 5.853 6.657 1.00 86.31 102 GLU A C 1
ATOM 765 O O . GLU A 1 102 ? 11.375 6.825 6.429 1.00 86.31 102 GLU A O 1
ATOM 770 N N . ILE A 1 103 ? 11.594 4.614 6.734 1.00 89.44 103 ILE A N 1
ATOM 771 C CA . ILE A 1 103 ? 10.166 4.312 6.571 1.00 89.44 103 ILE A CA 1
ATOM 772 C C . ILE A 1 103 ? 9.362 4.951 7.705 1.00 89.44 103 ILE A C 1
ATOM 774 O O . ILE A 1 103 ? 8.331 5.581 7.463 1.00 89.44 103 ILE A O 1
ATOM 778 N N . ARG A 1 104 ? 9.843 4.815 8.946 1.00 89.94 104 ARG A N 1
ATOM 779 C CA . ARG A 1 104 ? 9.170 5.345 10.136 1.00 89.94 104 ARG A CA 1
ATOM 780 C C . ARG A 1 104 ? 9.079 6.866 10.123 1.00 89.94 104 ARG A C 1
ATOM 782 O O . ARG A 1 104 ? 8.005 7.388 10.392 1.00 89.94 104 ARG A O 1
ATOM 789 N N . SER A 1 105 ? 10.171 7.561 9.816 1.00 89.75 105 SER A N 1
ATOM 790 C CA . SER A 1 105 ? 10.209 9.026 9.803 1.00 89.75 105 SER A CA 1
ATOM 791 C C . SER A 1 105 ? 9.391 9.610 8.658 1.00 89.75 105 SER A C 1
ATOM 793 O O . SER A 1 105 ? 8.793 10.670 8.809 1.00 89.75 105 SER A O 1
ATOM 795 N N . LYS A 1 106 ? 9.333 8.911 7.520 1.00 90.19 106 LYS A N 1
ATOM 796 C CA . LYS A 1 106 ? 8.620 9.397 6.345 1.00 90.19 106 LYS A CA 1
ATOM 797 C C . LYS A 1 106 ? 7.115 9.150 6.405 1.00 90.19 106 LYS A C 1
ATOM 799 O O . LYS A 1 106 ? 6.336 10.007 5.997 1.00 90.19 106 LYS A O 1
ATOM 804 N N . TYR A 1 107 ? 6.705 7.963 6.844 1.00 92.94 107 TYR A N 1
ATOM 805 C CA . TYR A 1 107 ? 5.309 7.528 6.762 1.00 92.94 107 TYR A CA 1
ATOM 806 C C . TYR A 1 107 ? 4.603 7.480 8.117 1.00 92.94 107 TYR A C 1
ATOM 808 O O . TYR A 1 107 ? 3.376 7.384 8.150 1.00 92.94 107 TYR A O 1
ATOM 816 N N . GLY A 1 108 ? 5.348 7.544 9.222 1.00 93.75 108 GLY A N 1
ATOM 817 C CA . GLY A 1 108 ? 4.813 7.606 10.575 1.00 93.75 108 GLY A CA 1
ATOM 818 C C . GLY A 1 108 ? 4.608 9.046 11.027 1.00 93.75 108 GLY A C 1
ATOM 819 O O . GLY A 1 108 ? 5.554 9.827 11.066 1.00 93.75 108 GLY A O 1
ATOM 820 N N . ARG A 1 109 ? 3.384 9.396 11.425 1.00 93.56 109 ARG A N 1
ATOM 821 C CA . ARG A 1 109 ? 3.064 10.743 11.922 1.00 93.56 109 ARG A CA 1
ATOM 822 C C . ARG A 1 109 ? 2.019 10.664 13.030 1.00 93.56 109 ARG A C 1
ATOM 824 O O . ARG A 1 109 ? 1.161 9.800 12.957 1.00 93.56 109 ARG A O 1
ATOM 831 N N . ARG A 1 110 ? 2.083 11.515 14.063 1.00 92.56 110 ARG A N 1
ATOM 832 C CA . ARG A 1 110 ? 1.032 11.591 15.112 1.00 92.56 110 ARG A CA 1
ATOM 833 C C . ARG A 1 110 ? 0.129 12.804 14.960 1.00 92.56 110 ARG A C 1
ATOM 835 O O . ARG A 1 110 ? -1.063 12.713 15.224 1.00 92.56 110 ARG A O 1
ATOM 842 N N . THR A 1 111 ? 0.703 13.917 14.533 1.00 93.12 111 THR A N 1
ATOM 843 C CA . THR A 1 111 ? 0.035 15.215 14.457 1.00 93.12 111 THR A CA 1
ATOM 844 C C . THR A 1 111 ? 0.255 15.845 13.092 1.00 93.12 111 THR A C 1
ATOM 846 O O . THR A 1 111 ? 1.255 15.535 12.449 1.00 93.12 111 THR A O 1
ATOM 849 N N . THR A 1 112 ? -0.616 16.755 12.666 1.00 90.31 112 THR A N 1
ATOM 850 C CA . THR A 1 112 ? -0.364 17.643 11.519 1.00 90.31 112 THR A CA 1
ATOM 851 C C . THR A 1 112 ? 0.840 18.558 11.785 1.00 90.31 112 THR A C 1
ATOM 853 O O . THR A 1 112 ? 1.419 18.543 12.879 1.00 90.31 112 THR A O 1
ATOM 856 N N . ASP A 1 113 ? 1.244 19.349 10.789 1.00 87.44 113 ASP A N 1
ATOM 857 C CA . ASP A 1 113 ? 2.306 20.356 10.941 1.00 87.44 113 ASP A CA 1
ATOM 858 C C . ASP A 1 113 ? 1.946 21.427 11.988 1.00 87.44 113 ASP A C 1
ATOM 860 O O . ASP A 1 113 ? 2.814 21.932 12.692 1.00 87.44 113 ASP A O 1
ATOM 864 N N . GLU A 1 114 ? 0.655 21.696 12.175 1.00 88.62 114 GLU A N 1
ATOM 865 C CA . GLU A 1 114 ? 0.113 22.636 13.163 1.00 88.62 114 GLU A CA 1
ATOM 866 C C . GLU A 1 114 ? -0.091 22.004 14.553 1.00 88.62 114 GLU A C 1
ATOM 868 O O . GLU A 1 114 ? -0.664 22.627 15.444 1.00 88.62 114 GLU A O 1
ATOM 873 N N . GLY A 1 115 ? 0.337 20.752 14.751 1.00 90.31 115 GLY A N 1
ATOM 874 C CA . GLY A 1 115 ? 0.247 20.059 16.039 1.00 90.31 115 GLY A CA 1
ATOM 875 C C . GLY A 1 115 ? -1.119 19.438 16.354 1.00 90.31 115 GLY A C 1
ATOM 876 O O . GLY A 1 115 ? -1.315 18.946 17.462 1.00 90.31 115 GLY A O 1
ATOM 877 N N . THR A 1 116 ? -2.056 19.401 15.400 1.00 92.12 116 THR A N 1
ATOM 878 C CA . THR A 1 116 ? -3.366 18.755 15.603 1.00 92.12 116 THR A CA 1
ATOM 879 C C . THR A 1 116 ? -3.231 17.238 15.538 1.00 92.12 116 THR A C 1
ATOM 881 O O . THR A 1 116 ? -2.635 16.717 14.600 1.00 92.12 116 THR A O 1
ATOM 884 N N . GLU A 1 117 ? -3.800 16.507 16.497 1.00 92.00 117 GLU A N 1
ATOM 885 C CA . GLU A 1 117 ? -3.740 15.042 16.511 1.00 92.00 117 GLU A CA 1
ATOM 886 C C . GLU A 1 117 ? -4.479 14.415 15.316 1.00 92.00 117 GLU A C 1
ATOM 888 O O . GLU A 1 117 ? -5.622 14.752 14.997 1.00 92.00 117 GLU A O 1
ATOM 893 N N . LEU A 1 118 ? -3.811 13.477 14.645 1.00 91.81 118 LEU A N 1
ATOM 894 C CA . LEU A 1 118 ? -4.354 12.779 13.488 1.00 91.81 118 LEU A CA 1
ATOM 895 C C . LEU A 1 118 ? -5.317 11.663 13.914 1.00 91.81 118 LEU A C 1
ATOM 897 O O . LEU A 1 118 ? -5.037 10.859 14.802 1.00 91.81 118 LEU A O 1
ATOM 901 N N . LYS A 1 119 ? -6.451 11.549 13.214 1.00 92.50 119 LYS A N 1
ATOM 902 C CA . LYS A 1 119 ? -7.465 10.524 13.499 1.00 92.50 119 LYS A CA 1
ATOM 903 C C . LYS A 1 119 ? -7.206 9.231 12.726 1.00 92.50 119 LYS A C 1
ATOM 905 O O . LYS A 1 119 ? -7.629 9.085 11.576 1.00 92.50 119 LYS A O 1
ATOM 910 N N . PHE A 1 120 ? -6.580 8.262 13.387 1.00 93.81 120 PHE A N 1
ATOM 911 C CA . PHE A 1 120 ? -6.263 6.962 12.797 1.00 93.81 120 PHE A CA 1
ATOM 912 C C . PHE A 1 120 ? -7.467 6.026 12.729 1.00 93.81 120 PHE A C 1
ATOM 914 O O . PHE A 1 120 ? -8.261 5.909 13.662 1.00 93.81 120 PHE A O 1
ATOM 921 N N . LYS A 1 121 ? -7.587 5.313 11.609 1.00 91.81 121 LYS A N 1
ATOM 922 C CA . LYS A 1 121 ? -8.577 4.253 11.406 1.00 91.81 121 LYS A CA 1
ATOM 923 C C . LYS A 1 121 ? -7.862 2.965 11.001 1.00 91.81 121 LYS A C 1
ATOM 925 O O . LYS A 1 121 ? -6.952 3.039 10.173 1.00 91.81 121 LYS A O 1
ATOM 930 N N . PRO A 1 122 ? -8.268 1.796 11.526 1.00 93.94 122 PRO A N 1
ATOM 931 C CA . PRO A 1 122 ? -7.651 0.527 11.162 1.00 93.94 122 PRO A CA 1
ATOM 932 C C . PRO A 1 122 ? -7.744 0.300 9.653 1.00 93.94 122 PRO A C 1
ATOM 934 O O . PRO A 1 122 ? -8.724 0.695 9.008 1.00 93.94 122 PRO A O 1
ATOM 937 N N . SER A 1 123 ? -6.715 -0.331 9.095 1.00 94.62 123 SER A N 1
ATOM 938 C CA . SER A 1 123 ? -6.699 -0.705 7.690 1.00 94.62 123 SER A CA 1
ATOM 939 C C . SER A 1 123 ? -5.932 -1.999 7.466 1.00 94.62 123 SER A C 1
ATOM 941 O O . SER A 1 123 ? -4.948 -2.272 8.155 1.00 94.62 123 SER A O 1
ATOM 943 N N . LEU A 1 124 ? -6.401 -2.788 6.503 1.00 95.38 124 LEU A N 1
ATOM 944 C CA . LEU A 1 124 ? -5.851 -4.101 6.191 1.00 95.38 124 LEU A CA 1
ATOM 945 C C . LEU A 1 124 ? -5.921 -4.348 4.686 1.00 95.38 124 LEU A C 1
ATOM 947 O O . LEU A 1 124 ? -6.974 -4.171 4.065 1.00 95.38 124 LEU A O 1
ATOM 951 N N . THR A 1 125 ? -4.814 -4.810 4.121 1.00 96.75 125 THR A N 1
ATOM 952 C CA . THR A 1 125 ? -4.714 -5.208 2.717 1.00 96.75 125 THR A CA 1
ATOM 953 C C . THR A 1 125 ? -4.102 -6.596 2.641 1.00 96.75 125 THR A C 1
ATOM 955 O O . THR A 1 125 ? -3.029 -6.829 3.191 1.00 96.75 125 THR A O 1
ATOM 958 N N . ARG A 1 126 ? -4.770 -7.519 1.946 1.00 96.31 126 ARG A N 1
ATOM 959 C CA . ARG A 1 126 ? -4.161 -8.792 1.545 1.00 96.31 126 ARG A CA 1
ATOM 960 C C . ARG A 1 126 ? -3.409 -8.582 0.237 1.00 96.31 126 ARG A C 1
ATOM 962 O O . ARG A 1 126 ? -3.925 -7.924 -0.660 1.00 96.31 126 ARG A O 1
ATOM 969 N N . CYS A 1 127 ? -2.222 -9.144 0.127 1.00 96.31 127 CYS A N 1
ATOM 970 C CA . CYS A 1 127 ? -1.319 -8.970 -0.999 1.00 96.31 127 CYS A CA 1
ATOM 971 C C . CYS A 1 127 ? -0.880 -10.347 -1.496 1.00 96.31 127 CYS A C 1
ATOM 973 O O . CYS A 1 127 ? -0.550 -11.203 -0.682 1.00 96.31 127 CYS A O 1
ATOM 975 N N . VAL A 1 128 ? -0.861 -10.570 -2.809 1.00 95.00 128 VAL A N 1
ATOM 976 C CA . VAL A 1 128 ? -0.338 -11.806 -3.412 1.00 95.00 128 VAL A CA 1
ATOM 977 C C . VAL A 1 128 ? 0.654 -11.454 -4.496 1.00 95.00 128 VAL A C 1
ATOM 979 O O . VAL A 1 128 ? 0.303 -10.763 -5.451 1.00 95.00 128 VAL A O 1
ATOM 982 N N . VAL A 1 129 ? 1.885 -11.935 -4.373 1.00 94.31 129 VAL A N 1
ATOM 983 C CA . VAL A 1 129 ? 2.874 -11.810 -5.441 1.00 94.31 129 VAL A CA 1
ATOM 984 C C . VAL A 1 129 ? 2.449 -12.692 -6.614 1.00 94.31 129 VAL A C 1
ATOM 986 O O . VAL A 1 129 ? 2.338 -13.901 -6.483 1.00 94.31 129 VAL A O 1
ATOM 989 N N . LEU A 1 130 ? 2.194 -12.078 -7.769 1.00 92.44 130 LEU A N 1
ATOM 990 C CA . LEU A 1 130 ? 1.806 -12.791 -8.988 1.00 92.44 130 LEU A CA 1
ATOM 991 C C . LEU A 1 130 ? 3.012 -13.092 -9.874 1.00 92.44 130 LEU A C 1
ATOM 993 O O . LEU A 1 130 ? 3.101 -14.156 -10.478 1.00 92.44 130 LEU A O 1
ATOM 997 N N . LYS A 1 131 ? 3.923 -12.122 -10.003 1.00 90.69 131 LYS A N 1
ATOM 998 C CA . LYS A 1 131 ? 5.109 -12.246 -10.854 1.00 90.69 131 LYS A CA 1
ATOM 999 C C . LYS A 1 131 ? 6.213 -11.316 -10.365 1.00 90.69 131 LYS A C 1
ATOM 1001 O O . LYS A 1 131 ? 5.940 -10.183 -9.986 1.00 90.69 131 LYS A O 1
ATOM 1006 N N . ARG A 1 132 ? 7.464 -11.766 -10.424 1.00 90.94 132 ARG A N 1
ATOM 1007 C CA . ARG A 1 132 ? 8.663 -10.924 -10.281 1.00 90.94 132 ARG A CA 1
ATOM 1008 C C . ARG A 1 132 ? 9.303 -10.784 -11.663 1.00 90.94 132 ARG A C 1
ATOM 1010 O O . ARG A 1 132 ? 9.297 -11.754 -12.415 1.00 90.94 132 ARG A O 1
ATOM 1017 N N . GLY A 1 133 ? 9.803 -9.605 -12.008 1.00 89.50 133 GLY A N 1
ATOM 1018 C CA . GLY A 1 133 ? 10.377 -9.347 -13.329 1.00 89.50 133 GLY A CA 1
ATOM 1019 C C . GLY A 1 133 ? 10.988 -7.957 -13.431 1.00 89.50 133 GLY A C 1
ATOM 1020 O O . GLY A 1 133 ? 11.355 -7.356 -12.419 1.00 89.50 133 GLY A O 1
ATOM 1021 N N . PHE A 1 134 ? 11.077 -7.442 -14.652 1.00 86.12 134 PHE A N 1
ATOM 1022 C CA . PHE A 1 134 ? 11.632 -6.128 -14.941 1.00 86.12 134 PHE A CA 1
ATOM 1023 C C . PHE A 1 134 ? 10.661 -5.259 -15.747 1.00 86.12 134 PHE A C 1
ATOM 1025 O O . PHE A 1 134 ? 9.926 -5.734 -16.612 1.00 86.12 134 PHE A O 1
ATOM 1032 N N . TRP A 1 135 ? 10.689 -3.955 -15.478 1.00 82.00 135 TRP A N 1
ATOM 1033 C CA . TRP A 1 135 ? 10.001 -2.926 -16.252 1.00 82.00 135 TRP A CA 1
ATOM 1034 C C . TRP A 1 135 ? 11.017 -1.870 -16.670 1.00 82.00 135 TRP A C 1
ATOM 1036 O O . TRP A 1 135 ? 11.571 -1.172 -15.823 1.00 82.00 135 TRP A O 1
ATOM 1046 N N . ASN A 1 136 ? 11.311 -1.775 -17.969 1.00 79.50 136 ASN A N 1
ATOM 1047 C CA . ASN A 1 136 ? 12.342 -0.874 -18.500 1.00 79.50 136 ASN A CA 1
ATOM 1048 C C . ASN A 1 136 ? 13.700 -0.997 -17.766 1.00 79.50 136 ASN A C 1
ATOM 1050 O O . ASN A 1 136 ? 14.363 -0.003 -17.474 1.00 79.50 136 ASN A O 1
ATOM 1054 N N . GLY A 1 137 ? 14.094 -2.233 -17.437 1.00 79.88 137 GLY A N 1
ATOM 1055 C CA . GLY A 1 137 ? 15.343 -2.548 -16.732 1.00 79.88 137 GLY A CA 1
ATOM 1056 C C . GLY A 1 137 ? 15.299 -2.368 -15.210 1.00 79.88 137 GLY A C 1
ATOM 1057 O O . GLY A 1 137 ? 16.282 -2.684 -14.541 1.00 79.88 137 GLY A O 1
ATOM 1058 N N . LEU A 1 138 ? 14.181 -1.904 -14.644 1.00 79.31 138 LEU A N 1
ATOM 1059 C CA . LEU A 1 138 ? 13.992 -1.807 -13.197 1.00 79.31 138 LEU A CA 1
ATOM 1060 C C . LEU A 1 138 ? 13.351 -3.082 -12.646 1.00 79.31 138 LEU A C 1
ATOM 1062 O O . LEU A 1 138 ? 12.356 -3.533 -13.212 1.00 79.31 138 LEU A O 1
ATOM 1066 N N . PRO A 1 139 ? 13.871 -3.654 -11.548 1.00 85.88 139 PRO A N 1
ATOM 1067 C CA . PRO A 1 139 ? 13.248 -4.801 -10.904 1.00 85.88 139 PRO A CA 1
ATOM 1068 C C . PRO A 1 139 ? 11.889 -4.411 -10.311 1.00 85.88 139 PRO A C 1
ATOM 1070 O O . PRO A 1 139 ? 11.770 -3.477 -9.514 1.00 85.88 139 PRO A O 1
ATOM 1073 N N . VAL A 1 140 ? 10.857 -5.157 -10.687 1.00 88.19 140 VAL A N 1
ATOM 1074 C CA . VAL A 1 140 ? 9.477 -4.936 -10.258 1.00 88.19 140 VAL A CA 1
ATOM 1075 C C . VAL A 1 140 ? 8.806 -6.244 -9.862 1.00 88.19 140 VAL A C 1
ATOM 1077 O O . VAL A 1 140 ? 9.167 -7.335 -10.308 1.00 88.19 140 VAL A O 1
ATOM 1080 N N . THR A 1 141 ? 7.775 -6.121 -9.041 1.00 91.25 141 THR A N 1
ATOM 1081 C CA . THR A 1 141 ? 6.918 -7.221 -8.624 1.00 91.25 141 THR A CA 1
ATOM 1082 C C . THR A 1 141 ? 5.479 -6.862 -8.944 1.00 91.25 141 THR A C 1
ATOM 1084 O O . THR A 1 141 ? 4.958 -5.851 -8.481 1.00 91.25 141 THR A O 1
ATOM 1087 N N . LYS A 1 142 ? 4.812 -7.707 -9.720 1.00 93.69 142 LYS A N 1
ATOM 1088 C CA . LYS A 1 142 ? 3.374 -7.647 -9.930 1.00 93.69 142 LYS A CA 1
ATOM 1089 C C . LYS A 1 142 ? 2.665 -8.287 -8.744 1.00 93.69 142 LYS A C 1
ATOM 1091 O O . LYS A 1 142 ? 2.949 -9.436 -8.403 1.00 93.69 142 LYS A O 1
ATOM 1096 N N . VAL A 1 143 ? 1.751 -7.549 -8.129 1.00 94.38 143 VAL A N 1
ATOM 1097 C CA . VAL A 1 143 ? 1.054 -7.929 -6.901 1.00 94.38 143 VAL A CA 1
ATOM 1098 C C . VAL A 1 143 ? -0.451 -7.754 -7.091 1.00 94.38 143 VAL A C 1
ATOM 1100 O O . VAL A 1 143 ? -0.910 -6.728 -7.589 1.00 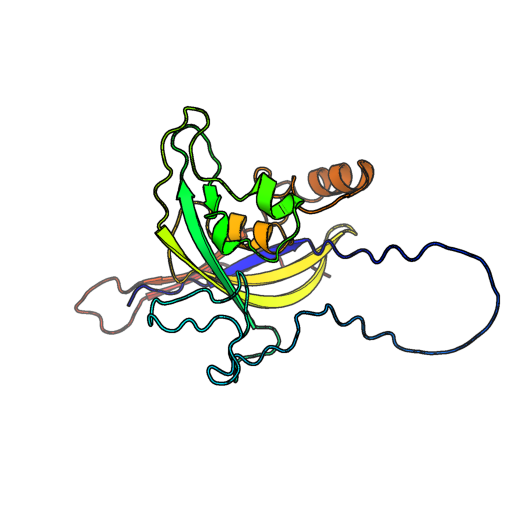94.38 143 VAL A O 1
ATOM 1103 N N . LEU A 1 144 ? -1.227 -8.750 -6.675 1.00 95.81 144 LEU A N 1
ATOM 1104 C CA . LEU A 1 144 ? -2.667 -8.626 -6.478 1.00 95.81 144 LEU A CA 1
ATOM 1105 C C . LEU A 1 144 ? -2.919 -8.046 -5.085 1.00 95.81 144 LEU A C 1
ATOM 1107 O O . LEU A 1 144 ? -2.531 -8.657 -4.091 1.00 95.81 144 LEU A O 1
ATOM 1111 N N . LEU A 1 145 ? -3.571 -6.892 -5.001 1.00 96.94 145 LEU A N 1
ATOM 1112 C CA . LEU A 1 145 ? -3.943 -6.255 -3.741 1.00 96.94 145 LEU A CA 1
ATOM 1113 C C . LEU A 1 145 ? -5.444 -6.365 -3.513 1.00 96.94 145 LEU A C 1
ATOM 1115 O O . LEU A 1 145 ? -6.236 -5.989 -4.367 1.00 96.94 145 LEU A O 1
ATOM 1119 N N . GLN A 1 146 ? -5.831 -6.828 -2.334 1.00 96.31 146 GLN A N 1
ATOM 1120 C CA . GLN A 1 146 ? -7.221 -6.968 -1.926 1.00 96.31 146 GLN A CA 1
ATOM 1121 C C . GLN A 1 146 ? -7.450 -6.180 -0.635 1.00 96.31 146 GLN A C 1
ATOM 1123 O O . GLN A 1 146 ? -7.212 -6.705 0.466 1.00 96.31 146 GLN A O 1
ATOM 1128 N N . PRO A 1 147 ? -7.850 -4.899 -0.732 1.00 96.12 147 PRO A N 1
ATOM 1129 C CA . PRO A 1 147 ? -8.158 -4.101 0.438 1.00 96.12 147 PRO A CA 1
ATOM 1130 C C . PRO A 1 147 ? -9.377 -4.678 1.158 1.00 96.12 147 PRO A C 1
ATOM 1132 O O . PRO A 1 147 ? -10.409 -4.961 0.556 1.00 96.12 147 PRO A O 1
ATOM 1135 N N . ARG A 1 148 ? -9.262 -4.828 2.477 1.00 95.06 148 ARG A N 1
ATOM 1136 C CA . ARG A 1 148 ? -10.365 -5.264 3.361 1.00 95.06 148 ARG A CA 1
ATOM 1137 C C . ARG A 1 148 ? -11.077 -4.070 3.995 1.00 95.06 148 ARG A C 1
ATOM 1139 O O . ARG A 1 148 ? -12.109 -4.204 4.642 1.00 95.06 148 ARG A O 1
ATOM 1146 N N . THR A 1 149 ? -10.498 -2.894 3.788 1.00 94.38 149 THR A N 1
ATOM 1147 C CA . THR A 1 149 ? -10.964 -1.571 4.184 1.00 94.38 149 THR A CA 1
ATOM 1148 C C . THR A 1 149 ? -10.694 -0.608 3.031 1.00 94.38 149 THR A C 1
ATOM 1150 O O . THR A 1 149 ? -9.738 -0.802 2.291 1.00 94.38 149 THR A O 1
ATOM 1153 N N . GLY A 1 150 ? -11.481 0.458 2.893 1.00 93.69 150 GLY A N 1
ATOM 1154 C CA . GLY A 1 150 ? -11.238 1.513 1.901 1.00 93.69 150 GLY A CA 1
ATOM 1155 C C . GLY A 1 150 ? -10.818 2.816 2.570 1.00 93.69 150 GLY A C 1
ATOM 1156 O O . GLY A 1 150 ? -11.662 3.682 2.792 1.00 93.69 150 GLY A O 1
ATOM 1157 N N . ARG A 1 151 ? -9.563 2.950 3.014 1.00 95.56 151 ARG A N 1
ATOM 1158 C CA . ARG A 1 151 ? -9.015 4.255 3.444 1.00 95.56 151 ARG A CA 1
ATOM 1159 C C . ARG A 1 151 ? -8.396 4.976 2.245 1.00 95.56 151 ARG A C 1
ATOM 1161 O O . ARG A 1 151 ? -7.923 4.328 1.307 1.00 95.56 151 ARG A O 1
ATOM 1168 N N . ARG A 1 152 ? -8.365 6.311 2.275 1.00 95.06 152 ARG A N 1
ATOM 1169 C CA . ARG A 1 152 ? -7.682 7.097 1.242 1.00 95.06 152 ARG A CA 1
ATOM 1170 C C . ARG A 1 152 ? -6.223 6.645 1.137 1.00 95.06 152 ARG A C 1
ATOM 1172 O O . ARG A 1 152 ? -5.555 6.442 2.143 1.00 95.06 152 ARG A O 1
ATOM 1179 N N . HIS A 1 153 ? -5.761 6.418 -0.091 1.00 95.56 153 HIS A N 1
ATOM 1180 C CA . HIS A 1 153 ? -4.392 5.987 -0.417 1.00 95.56 153 HIS A CA 1
ATOM 1181 C C . HIS A 1 153 ? -3.900 4.712 0.292 1.00 95.56 153 HIS A C 1
ATOM 1183 O O . HIS A 1 153 ? -2.699 4.454 0.290 1.00 95.56 153 HIS A O 1
ATOM 1189 N N . GLN A 1 154 ? -4.798 3.882 0.835 1.00 96.62 154 GLN A N 1
ATOM 1190 C CA . GLN A 1 154 ? -4.428 2.707 1.626 1.00 96.62 154 GLN A CA 1
ATOM 1191 C C . GLN A 1 154 ? -3.413 1.807 0.920 1.00 96.62 154 GLN A C 1
ATOM 1193 O O . GLN A 1 154 ? -2.351 1.542 1.467 1.00 96.62 154 GLN A O 1
ATOM 1198 N N . LEU A 1 155 ? -3.721 1.380 -0.307 1.00 96.69 155 LEU A N 1
ATOM 1199 C CA . LEU A 1 155 ? -2.865 0.479 -1.082 1.00 96.69 155 LEU A CA 1
ATOM 1200 C C . LEU A 1 155 ? -1.491 1.098 -1.365 1.00 96.69 155 LEU A C 1
ATOM 1202 O O . LEU A 1 155 ? -0.468 0.438 -1.232 1.00 96.69 155 LEU A O 1
ATOM 1206 N N . ARG A 1 156 ? -1.480 2.388 -1.706 1.00 95.44 156 ARG A N 1
ATOM 1207 C CA . ARG A 1 156 ? -0.275 3.155 -2.039 1.00 95.44 156 ARG A CA 1
ATOM 1208 C C . ARG A 1 156 ? 0.669 3.236 -0.843 1.00 95.44 156 ARG A C 1
ATOM 1210 O O . ARG A 1 156 ? 1.839 2.879 -0.947 1.00 95.44 156 ARG A O 1
ATOM 1217 N N . LEU A 1 157 ? 0.133 3.634 0.310 1.00 95.19 157 LEU A N 1
ATOM 1218 C CA . LEU A 1 157 ? 0.896 3.742 1.547 1.00 95.19 157 LEU A CA 1
ATOM 1219 C C . LEU A 1 157 ? 1.312 2.370 2.087 1.00 95.19 157 LEU A C 1
ATOM 1221 O O . LEU A 1 157 ? 2.455 2.217 2.496 1.00 95.19 157 LEU A O 1
ATOM 1225 N N . HIS A 1 158 ? 0.428 1.367 2.058 1.00 95.69 158 HIS A N 1
ATOM 1226 C CA . HIS A 1 158 ? 0.749 -0.002 2.485 1.00 95.69 158 HIS A CA 1
ATOM 1227 C C . HIS A 1 158 ? 1.935 -0.577 1.716 1.00 95.69 158 HIS A C 1
ATOM 1229 O O . HIS A 1 158 ? 2.834 -1.146 2.320 1.00 95.69 158 HIS A O 1
ATOM 1235 N N . MET A 1 159 ? 1.979 -0.387 0.400 1.00 94.62 159 MET A N 1
ATOM 1236 C CA . MET A 1 159 ? 3.112 -0.844 -0.406 1.00 94.62 159 MET A CA 1
ATOM 1237 C C . MET A 1 159 ? 4.378 -0.008 -0.150 1.00 94.62 159 MET A C 1
ATOM 1239 O O . MET A 1 159 ? 5.491 -0.529 -0.143 1.00 94.62 159 MET A O 1
ATOM 1243 N N . ALA A 1 160 ? 4.234 1.282 0.153 1.00 92.44 160 ALA A N 1
ATOM 1244 C CA . ALA A 1 160 ? 5.369 2.129 0.510 1.00 92.44 160 ALA A CA 1
ATOM 1245 C C . ALA A 1 160 ? 6.001 1.758 1.865 1.00 92.44 160 ALA A C 1
ATOM 1247 O O . ALA A 1 160 ? 7.227 1.721 1.968 1.00 92.44 160 ALA A O 1
ATOM 1248 N N . ILE A 1 161 ? 5.198 1.435 2.888 1.00 92.12 161 ILE A N 1
ATOM 1249 C CA . ILE A 1 161 ? 5.713 1.022 4.207 1.00 92.12 161 ILE A CA 1
ATOM 1250 C C . ILE A 1 161 ? 6.387 -0.353 4.176 1.00 92.12 161 ILE A C 1
ATOM 1252 O O . ILE A 1 161 ? 7.254 -0.607 5.003 1.00 92.12 161 ILE A O 1
ATOM 1256 N N . THR A 1 162 ? 6.056 -1.221 3.213 1.00 90.44 162 THR A N 1
ATOM 1257 C CA . THR A 1 162 ? 6.808 -2.470 2.989 1.00 90.44 162 THR A CA 1
ATOM 1258 C C . THR A 1 162 ? 8.128 -2.237 2.251 1.00 90.44 162 THR A C 1
ATOM 1260 O O . THR A 1 162 ? 8.836 -3.192 1.963 1.00 90.44 162 THR A O 1
ATOM 1263 N N . GLY A 1 163 ? 8.450 -0.991 1.888 1.00 88.00 163 GLY A N 1
ATOM 1264 C CA . GLY A 1 163 ? 9.622 -0.642 1.083 1.00 88.00 163 GLY A CA 1
ATOM 1265 C C . GLY A 1 163 ? 9.430 -0.819 -0.428 1.00 88.00 163 GLY A C 1
ATOM 1266 O O . GLY A 1 163 ? 10.348 -0.543 -1.198 1.00 88.00 163 GLY A O 1
ATOM 1267 N N . HIS A 1 164 ? 8.233 -1.214 -0.864 1.00 88.88 164 HIS A N 1
ATOM 1268 C CA . HIS A 1 164 ? 7.908 -1.609 -2.234 1.00 88.88 164 HIS A CA 1
ATOM 1269 C C . HIS A 1 164 ? 6.850 -0.687 -2.840 1.00 88.88 164 HIS A C 1
ATOM 1271 O O . HIS A 1 164 ? 5.765 -1.137 -3.201 1.00 88.88 164 HIS A O 1
ATOM 1277 N N . ALA A 1 165 ? 7.137 0.615 -2.919 1.00 90.81 165 ALA A N 1
ATOM 1278 C CA . ALA A 1 165 ? 6.186 1.591 -3.443 1.00 90.81 165 ALA A CA 1
ATOM 1279 C C . ALA A 1 165 ? 5.680 1.223 -4.856 1.00 90.81 165 ALA A C 1
ATOM 1281 O O . ALA A 1 165 ? 6.372 0.577 -5.653 1.00 90.81 165 ALA A O 1
ATOM 1282 N N . ILE A 1 166 ? 4.446 1.639 -5.149 1.00 91.25 166 ILE A N 1
ATOM 1283 C CA . ILE A 1 166 ? 3.808 1.413 -6.449 1.00 91.25 166 ILE A CA 1
ATOM 1284 C C . ILE A 1 166 ? 4.566 2.201 -7.521 1.00 91.25 166 ILE A C 1
ATOM 1286 O O . ILE A 1 166 ? 4.793 3.397 -7.353 1.00 91.25 166 ILE A O 1
ATOM 1290 N N . LEU A 1 167 ? 4.896 1.545 -8.636 1.00 88.50 167 LEU A N 1
ATOM 1291 C CA . LEU A 1 167 ? 5.587 2.179 -9.761 1.00 88.50 167 LEU A CA 1
ATOM 1292 C C . LEU A 1 167 ? 4.760 3.357 -10.326 1.00 88.50 167 LEU A C 1
ATOM 1294 O O . LEU A 1 167 ? 3.558 3.222 -10.533 1.00 88.50 167 LEU A O 1
ATOM 1298 N N . GLY A 1 168 ? 5.381 4.502 -10.598 1.00 87.19 168 GLY A N 1
ATOM 1299 C CA . GLY A 1 168 ? 4.756 5.756 -11.024 1.00 87.19 168 GLY A CA 1
ATOM 1300 C C . GLY A 1 168 ? 3.986 6.520 -9.933 1.00 87.19 168 GLY A C 1
ATOM 1301 O O . GLY A 1 168 ? 3.272 7.476 -10.252 1.00 87.19 168 GLY A O 1
ATOM 1302 N N . ASP A 1 169 ? 4.058 6.113 -8.661 1.00 89.88 169 ASP A N 1
ATOM 1303 C CA . ASP A 1 169 ? 3.439 6.841 -7.550 1.00 89.88 169 ASP A CA 1
ATOM 1304 C C . ASP A 1 169 ? 4.285 8.040 -7.087 1.00 89.88 169 ASP A C 1
ATOM 1306 O O . ASP A 1 169 ? 5.094 7.966 -6.162 1.00 89.88 169 ASP A O 1
ATOM 1310 N N . VAL A 1 170 ? 4.004 9.210 -7.658 1.00 86.12 170 VAL A N 1
ATOM 1311 C CA . VAL A 1 170 ? 4.719 10.465 -7.363 1.00 86.12 170 VAL A CA 1
ATOM 1312 C C . VAL A 1 170 ? 4.733 10.877 -5.884 1.00 86.12 170 VAL A C 1
ATOM 1314 O O . VAL A 1 170 ? 5.621 11.627 -5.471 1.00 86.12 170 VAL A O 1
ATOM 1317 N N . THR A 1 171 ? 3.759 10.417 -5.093 1.00 87.56 171 THR A N 1
ATOM 1318 C CA . THR A 1 171 ? 3.621 10.761 -3.673 1.00 87.56 171 THR A CA 1
ATOM 1319 C C . THR A 1 171 ? 4.479 9.842 -2.807 1.00 87.56 171 THR A C 1
ATOM 1321 O O . THR A 1 171 ? 5.223 10.318 -1.946 1.00 87.56 171 THR A O 1
ATOM 1324 N N . TYR A 1 172 ? 4.405 8.531 -3.044 1.00 87.50 172 TYR A N 1
ATOM 1325 C CA . TYR A 1 172 ? 4.983 7.530 -2.148 1.00 87.50 172 TYR A CA 1
ATOM 1326 C C . TYR A 1 172 ? 6.256 6.852 -2.685 1.00 87.50 172 TYR A C 1
ATOM 1328 O O . TYR A 1 172 ? 7.031 6.337 -1.885 1.00 87.50 172 TYR A O 1
ATOM 1336 N N . GLU A 1 173 ? 6.578 6.933 -3.982 1.00 74.81 173 GLU A N 1
ATOM 1337 C CA . GLU A 1 173 ? 7.840 6.393 -4.533 1.00 74.81 173 GLU A CA 1
ATOM 1338 C C . GLU A 1 173 ? 9.085 7.085 -3.992 1.00 74.81 173 GLU A C 1
ATOM 1340 O O . GLU A 1 173 ? 10.163 6.504 -3.934 1.00 74.81 173 GLU A O 1
ATOM 1345 N N . GLN A 1 174 ? 8.976 8.342 -3.567 1.00 63.72 174 GLN A N 1
ATOM 1346 C CA . GLN A 1 174 ? 10.153 9.141 -3.235 1.00 63.72 174 GLN A CA 1
ATOM 1347 C C . GLN A 1 174 ? 10.845 8.739 -1.915 1.00 63.72 174 GLN A C 1
ATOM 1349 O O . GLN A 1 174 ? 11.438 9.606 -1.280 1.00 63.72 174 GLN A O 1
ATOM 1354 N N . GLY A 1 175 ? 10.668 7.520 -1.390 1.00 52.34 175 GLY A N 1
ATOM 1355 C CA . GLY A 1 175 ? 10.869 7.256 0.041 1.00 52.34 175 GLY A CA 1
ATOM 1356 C C . GLY A 1 175 ? 11.344 5.909 0.524 1.00 52.34 175 GLY A C 1
ATOM 1357 O O . GLY A 1 175 ? 11.311 5.737 1.734 1.00 52.34 175 GLY A O 1
ATOM 1358 N N . SER A 1 176 ? 11.742 4.967 -0.325 1.00 44.62 176 SER A N 1
ATOM 1359 C CA . SER A 1 176 ? 12.151 3.648 0.184 1.00 44.62 176 SER A CA 1
ATOM 1360 C C . SER A 1 176 ? 13.478 3.126 -0.353 1.00 44.62 176 SER A C 1
ATOM 1362 O O . SER A 1 176 ? 13.696 1.919 -0.388 1.00 44.62 176 SER A O 1
ATOM 1364 N N . GLY A 1 177 ? 14.408 4.011 -0.707 1.00 46.56 177 GLY A N 1
ATOM 1365 C CA . GLY A 1 177 ? 15.763 3.551 -0.965 1.00 46.56 177 GLY A CA 1
ATOM 1366 C C . GLY A 1 177 ? 16.779 4.667 -1.065 1.00 46.56 177 GLY A C 1
ATOM 1367 O O . GLY A 1 177 ? 16.521 5.727 -1.640 1.00 46.56 177 GLY A O 1
ATOM 1368 N N . SER A 1 178 ? 17.980 4.363 -0.584 1.00 44.12 178 SER A N 1
ATOM 1369 C CA . SER A 1 178 ? 19.261 4.992 -0.911 1.00 44.12 178 SER A CA 1
ATOM 1370 C C . SER A 1 178 ? 19.599 4.791 -2.401 1.00 44.12 178 SER A C 1
ATOM 1372 O O . SER A 1 178 ? 20.718 4.434 -2.769 1.00 44.12 178 SER A O 1
ATOM 1374 N N . HIS A 1 179 ? 18.616 4.940 -3.291 1.00 50.16 179 HIS A N 1
ATOM 1375 C CA . HIS A 1 179 ? 18.828 4.786 -4.713 1.00 50.16 179 HIS A CA 1
ATOM 1376 C C . HIS A 1 179 ? 19.726 5.927 -5.184 1.00 50.16 179 HIS A C 1
ATOM 1378 O O . HIS A 1 179 ? 19.434 7.098 -4.911 1.00 50.16 179 HIS A O 1
ATOM 1384 N N . PRO A 1 180 ? 20.813 5.615 -5.910 1.00 53.28 180 PRO A N 1
ATOM 1385 C CA . PRO A 1 180 ? 21.633 6.638 -6.524 1.00 53.28 180 PRO A CA 1
ATOM 1386 C C . PRO A 1 180 ? 20.736 7.574 -7.346 1.00 53.28 180 PRO A C 1
ATOM 1388 O O . PRO A 1 180 ? 19.797 7.093 -7.988 1.00 53.28 180 PRO A O 1
ATOM 1391 N N . PRO A 1 181 ? 21.030 8.884 -7.414 1.00 58.53 181 PRO A N 1
ATOM 1392 C CA . PRO A 1 181 ? 20.221 9.856 -8.156 1.00 58.53 181 PRO A CA 1
ATOM 1393 C C . PRO A 1 181 ? 19.857 9.416 -9.587 1.00 58.53 181 PRO A C 1
ATOM 1395 O O . PRO A 1 181 ? 18.781 9.738 -10.085 1.00 58.53 181 PRO A O 1
ATOM 1398 N N . LYS A 1 182 ? 20.726 8.620 -10.226 1.00 60.34 182 LYS A N 1
ATOM 1399 C CA . LYS A 1 182 ? 20.520 8.032 -11.559 1.00 60.34 182 LYS A CA 1
ATOM 1400 C C . LYS A 1 182 ? 19.341 7.052 -11.629 1.00 60.34 182 LYS A C 1
ATOM 1402 O O . LYS A 1 182 ? 18.629 7.043 -12.627 1.00 60.34 182 LYS A O 1
ATOM 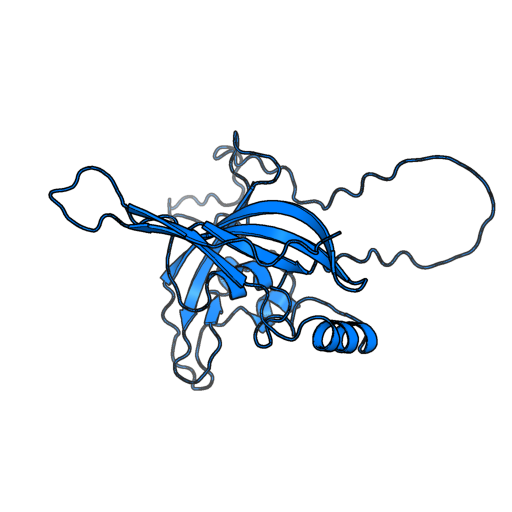1407 N N . GLN A 1 183 ? 19.116 6.251 -10.590 1.00 62.78 183 GLN A N 1
ATOM 1408 C CA . GLN A 1 183 ? 18.033 5.268 -10.556 1.00 62.78 183 GLN A CA 1
ATOM 1409 C C . GLN A 1 183 ? 16.680 5.953 -10.317 1.00 62.78 183 GLN A C 1
ATOM 1411 O O . GLN A 1 183 ? 15.745 5.698 -11.062 1.00 62.78 183 GLN A O 1
ATOM 1416 N N . LYS A 1 184 ? 16.627 6.968 -9.444 1.00 62.47 184 LYS A N 1
ATOM 1417 C CA . LYS A 1 184 ? 15.437 7.818 -9.236 1.00 62.47 184 LYS A CA 1
ATOM 1418 C C . LYS A 1 184 ? 15.022 8.611 -10.487 1.00 62.47 184 LYS A C 1
ATOM 1420 O O . LYS A 1 184 ? 13.842 8.875 -10.713 1.00 62.47 184 LYS A O 1
ATOM 1425 N N . GLN A 1 185 ? 15.991 9.018 -11.312 1.00 65.06 185 GLN A N 1
ATOM 1426 C CA . GLN A 1 185 ? 15.716 9.629 -12.618 1.00 65.06 185 GLN A CA 1
ATOM 1427 C C . GLN A 1 185 ? 15.197 8.609 -13.635 1.00 65.06 185 GLN A C 1
ATOM 1429 O O . GLN A 1 185 ? 14.278 8.926 -14.390 1.00 65.06 185 GLN A O 1
ATOM 1434 N N . LEU A 1 186 ? 15.759 7.395 -13.646 1.00 66.00 186 LEU A N 1
ATOM 1435 C CA . LEU A 1 186 ? 15.284 6.313 -14.503 1.00 66.00 186 LEU A CA 1
ATOM 1436 C C . LEU A 1 186 ? 13.842 5.944 -14.143 1.00 66.00 186 LEU A C 1
ATOM 1438 O O . LEU A 1 186 ? 12.988 6.000 -15.013 1.00 66.00 186 LEU A O 1
ATOM 1442 N N . GLU A 1 187 ? 13.538 5.710 -12.869 1.00 66.06 187 GLU A N 1
ATOM 1443 C CA . GLU A 1 187 ? 12.189 5.435 -12.349 1.00 66.06 187 GLU A CA 1
ATOM 1444 C C . GLU A 1 187 ? 11.140 6.424 -12.881 1.00 66.06 187 GLU A C 1
ATOM 1446 O O . GLU A 1 187 ? 10.195 6.023 -13.566 1.00 66.06 187 GLU A O 1
ATOM 1451 N N . ARG A 1 188 ? 11.379 7.730 -12.703 1.00 65.12 188 ARG A N 1
ATOM 1452 C CA . ARG A 1 188 ? 10.497 8.799 -13.210 1.00 65.12 188 ARG A CA 1
ATOM 1453 C C . ARG A 1 188 ? 10.353 8.812 -14.731 1.00 65.12 188 ARG A C 1
ATOM 1455 O O . ARG A 1 188 ? 9.316 9.226 -15.235 1.00 65.12 188 ARG A O 1
ATOM 1462 N N . LYS A 1 189 ? 11.383 8.387 -15.466 1.00 68.62 189 LYS A N 1
ATOM 1463 C CA . LYS A 1 189 ? 11.355 8.281 -16.932 1.00 68.62 189 LYS A CA 1
ATOM 1464 C C . LYS A 1 189 ? 10.674 6.992 -17.409 1.00 68.62 189 LYS A C 1
ATOM 1466 O O . LYS A 1 189 ? 10.202 6.935 -18.539 1.00 68.62 189 LYS A O 1
ATOM 1471 N N . THR A 1 190 ? 10.650 5.949 -16.579 1.00 69.50 190 THR A N 1
ATOM 1472 C CA . THR A 1 190 ? 10.185 4.611 -16.972 1.00 69.50 190 THR A CA 1
ATOM 1473 C C . THR A 1 190 ? 8.683 4.396 -16.860 1.00 69.50 190 THR A C 1
ATOM 1475 O O . THR A 1 190 ? 8.175 3.495 -17.532 1.00 69.50 190 THR A O 1
ATOM 1478 N N . CYS A 1 191 ? 7.969 5.178 -16.046 1.00 74.56 191 CYS A N 1
ATOM 1479 C CA . CYS A 1 191 ? 6.521 5.059 -15.939 1.00 74.56 191 CYS A CA 1
ATOM 1480 C C . CYS A 1 191 ? 5.829 6.419 -15.800 1.00 74.56 191 CYS A C 1
ATOM 1482 O O . CYS A 1 191 ? 5.975 7.112 -14.798 1.00 74.56 191 CYS A O 1
ATOM 1484 N N . ASN A 1 192 ? 5.023 6.774 -16.803 1.00 81.31 192 ASN A N 1
ATOM 1485 C CA . ASN A 1 192 ? 4.329 8.066 -16.871 1.00 81.31 192 ASN A CA 1
ATOM 1486 C C . ASN A 1 192 ? 2.997 8.085 -16.099 1.00 81.31 192 ASN A C 1
ATOM 1488 O O . ASN A 1 192 ? 2.272 9.077 -16.133 1.00 81.31 192 ASN A O 1
ATOM 1492 N N . ARG A 1 193 ? 2.625 6.972 -15.459 1.00 87.75 193 ARG A N 1
ATOM 1493 C CA . ARG A 1 193 ? 1.389 6.831 -14.685 1.00 87.75 193 ARG A CA 1
ATOM 1494 C C . ARG A 1 193 ? 1.609 5.891 -13.513 1.00 87.75 193 ARG A C 1
ATOM 1496 O O . ARG A 1 193 ? 2.416 4.979 -13.597 1.00 87.75 193 ARG A O 1
ATOM 1503 N N . MET A 1 194 ? 0.817 6.045 -12.464 1.00 91.25 194 MET A N 1
ATOM 1504 C CA . MET A 1 194 ? 0.809 5.081 -11.370 1.00 91.25 194 MET A CA 1
ATOM 1505 C C . MET A 1 194 ? 0.309 3.707 -11.856 1.00 91.25 194 MET A C 1
ATOM 1507 O O . MET A 1 194 ? -0.773 3.597 -12.445 1.00 91.25 194 MET A O 1
ATOM 1511 N N . CYS A 1 195 ? 1.080 2.657 -11.578 1.00 92.56 195 CYS A N 1
ATOM 1512 C CA . CYS A 1 195 ? 0.805 1.257 -11.897 1.00 92.56 195 CYS A CA 1
ATOM 1513 C C . CYS A 1 195 ? -0.130 0.597 -10.874 1.00 92.56 195 CYS A C 1
ATOM 1515 O O . CYS A 1 195 ? 0.147 -0.479 -10.347 1.00 92.56 195 CYS A O 1
ATOM 1517 N N . LEU A 1 196 ? -1.258 1.253 -10.606 1.00 94.31 196 LEU A N 1
ATOM 1518 C CA . LEU A 1 196 ? -2.346 0.759 -9.766 1.00 94.31 196 LEU A CA 1
ATOM 1519 C C . LEU A 1 196 ? -3.618 0.677 -10.613 1.00 94.31 196 LEU A C 1
ATOM 1521 O O . LEU A 1 196 ? -4.035 1.676 -11.202 1.00 94.31 196 LEU A O 1
ATOM 1525 N N . HIS A 1 197 ? -4.232 -0.504 -10.685 1.00 94.69 197 HIS A N 1
ATOM 1526 C CA . HIS A 1 197 ? -5.407 -0.747 -11.515 1.00 94.69 197 HIS A CA 1
ATOM 1527 C C . HIS A 1 197 ? -6.499 -1.511 -10.754 1.00 94.69 197 HIS A C 1
ATOM 1529 O O . HIS A 1 197 ? -6.249 -2.560 -10.161 1.00 94.69 197 HIS A O 1
ATOM 1535 N N . ALA A 1 198 ? -7.728 -0.990 -10.796 1.00 95.00 198 ALA A N 1
ATOM 1536 C CA . ALA A 1 198 ? -8.914 -1.674 -10.287 1.00 95.00 198 ALA A CA 1
ATOM 1537 C C . ALA A 1 198 ? -9.311 -2.793 -11.253 1.00 95.00 198 ALA A C 1
ATOM 1539 O O . ALA A 1 198 ? -9.985 -2.546 -12.250 1.00 95.00 198 ALA A O 1
ATOM 1540 N N . HIS A 1 199 ? -8.842 -4.008 -10.973 1.00 94.12 199 HIS A N 1
ATOM 1541 C CA . HIS A 1 199 ? -8.996 -5.141 -11.878 1.00 94.12 199 HIS A CA 1
ATOM 1542 C C . HIS A 1 199 ? -10.369 -5.800 -11.742 1.00 94.12 199 HIS A C 1
ATOM 1544 O O . HIS A 1 199 ? -10.980 -6.146 -12.748 1.00 94.12 199 HIS A O 1
ATOM 1550 N N . LYS A 1 200 ? -10.878 -5.964 -10.519 1.00 93.94 200 LYS A N 1
ATOM 1551 C CA . LYS A 1 200 ? -12.157 -6.626 -10.270 1.00 93.94 200 LYS A CA 1
ATOM 1552 C C . LYS A 1 200 ? -12.900 -6.000 -9.099 1.00 93.94 200 LYS A C 1
ATOM 1554 O O . LYS A 1 200 ? -12.325 -5.749 -8.045 1.00 93.94 200 LYS A O 1
ATOM 1559 N N . LEU A 1 201 ? -14.201 -5.821 -9.294 1.00 93.19 201 LEU A N 1
ATOM 1560 C CA . LEU A 1 201 ? -15.133 -5.225 -8.346 1.00 93.19 201 LEU A CA 1
ATOM 1561 C C . LEU A 1 201 ? -16.362 -6.126 -8.236 1.00 93.19 201 LEU A C 1
ATOM 1563 O O . LEU A 1 201 ? -16.981 -6.477 -9.241 1.00 93.19 201 LEU A O 1
ATOM 1567 N N . THR A 1 202 ? -16.711 -6.516 -7.014 1.00 91.12 202 THR A N 1
ATOM 1568 C CA . THR A 1 202 ? -17.885 -7.358 -6.746 1.00 91.12 202 THR A CA 1
ATOM 1569 C C . THR A 1 202 ? -18.853 -6.570 -5.881 1.00 91.12 202 THR A C 1
ATOM 1571 O O . THR A 1 202 ? -18.500 -6.248 -4.757 1.00 91.12 202 THR A O 1
ATOM 1574 N N . ILE A 1 203 ? -20.070 -6.272 -6.353 1.00 89.75 203 ILE A N 1
ATOM 1575 C CA . ILE A 1 203 ? -21.046 -5.417 -5.641 1.00 89.75 203 ILE A CA 1
ATOM 1576 C C . ILE A 1 203 ? -22.408 -6.127 -5.513 1.00 89.75 203 ILE A C 1
ATOM 1578 O O . ILE A 1 203 ? -22.895 -6.689 -6.501 1.00 89.75 203 ILE A O 1
ATOM 1582 N N . PRO A 1 204 ? -23.089 -6.086 -4.349 1.00 88.06 204 PRO A N 1
ATOM 1583 C CA . PRO A 1 204 ? -24.419 -6.635 -4.159 1.00 88.06 204 PRO A CA 1
ATOM 1584 C C . PRO A 1 204 ? -25.425 -5.504 -4.426 1.00 88.06 204 PRO A C 1
ATOM 1586 O O . PRO A 1 204 ? -25.777 -4.743 -3.530 1.00 88.06 204 PRO A O 1
ATOM 1589 N N . LEU A 1 205 ? -25.826 -5.326 -5.686 1.00 83.31 205 LEU A N 1
ATOM 1590 C CA . LEU A 1 205 ? -26.575 -4.130 -6.109 1.00 83.31 205 LEU A CA 1
ATOM 1591 C C . LEU A 1 205 ? -28.011 -4.039 -5.569 1.00 83.31 205 LEU A C 1
ATOM 1593 O O . LEU A 1 205 ? -28.593 -2.962 -5.582 1.00 83.31 205 LEU A O 1
ATOM 1597 N N . SER A 1 206 ? -28.592 -5.138 -5.095 1.00 80.38 206 SER A N 1
ATOM 1598 C CA . SER A 1 206 ? -29.932 -5.142 -4.502 1.00 80.38 206 SER A CA 1
ATOM 1599 C C . SER A 1 206 ? -29.990 -6.163 -3.378 1.00 80.38 206 SER A C 1
ATOM 1601 O O . SER A 1 206 ? -29.385 -7.226 -3.506 1.00 80.38 206 SER A O 1
ATOM 1603 N N . LYS A 1 207 ? -30.772 -5.881 -2.333 1.00 68.44 207 LYS A N 1
ATOM 1604 C CA . LYS A 1 207 ? -31.053 -6.851 -1.260 1.00 68.44 207 LYS A CA 1
ATOM 1605 C C . LYS A 1 207 ? -31.833 -8.078 -1.760 1.00 68.44 207 LYS A C 1
ATOM 1607 O O . LYS A 1 207 ? -31.791 -9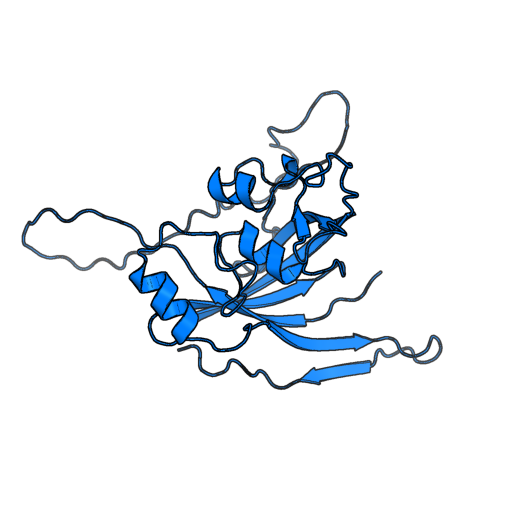.117 -1.116 1.00 68.44 207 LYS A O 1
ATOM 1612 N N . GLU A 1 208 ? -32.520 -7.945 -2.893 1.00 69.00 208 GLU A N 1
ATOM 1613 C CA . GLU A 1 208 ? -33.418 -8.955 -3.470 1.00 69.00 208 GLU A CA 1
ATOM 1614 C C . GLU A 1 208 ? -32.693 -9.938 -4.407 1.00 69.00 208 GLU A C 1
ATOM 1616 O O . GLU A 1 208 ? -33.003 -11.126 -4.427 1.00 69.00 208 GLU A O 1
ATOM 1621 N N . SER A 1 209 ? -31.679 -9.481 -5.150 1.00 65.81 209 SER A N 1
ATOM 1622 C CA . SER A 1 209 ? -30.797 -10.361 -5.928 1.00 65.81 209 SER A CA 1
ATOM 1623 C C . SER A 1 209 ? -29.774 -11.031 -5.014 1.00 65.81 209 SER A C 1
ATOM 1625 O O . SER A 1 209 ? -28.809 -10.404 -4.580 1.00 65.81 209 SER A O 1
ATOM 1627 N N . SER A 1 210 ? -29.937 -12.335 -4.788 1.00 71.19 210 SER A N 1
ATOM 1628 C CA . SER A 1 210 ? -29.012 -13.149 -3.985 1.00 71.19 210 SER A CA 1
ATOM 1629 C C . SER A 1 210 ? -27.604 -13.266 -4.581 1.00 71.19 210 SER A C 1
ATOM 1631 O O . SER A 1 210 ? -26.657 -13.594 -3.867 1.00 71.19 210 SER A O 1
ATOM 1633 N N . LYS A 1 211 ? -27.437 -12.992 -5.883 1.00 85.19 211 LYS A N 1
ATOM 1634 C CA . LYS A 1 211 ? -26.143 -13.078 -6.568 1.00 85.19 211 LYS A CA 1
ATOM 1635 C C . LYS A 1 211 ? -25.492 -11.695 -6.695 1.00 85.19 211 LYS A C 1
ATOM 1637 O O . LYS A 1 211 ? -26.122 -10.788 -7.251 1.00 85.19 211 LYS A O 1
ATOM 1642 N N . PRO A 1 212 ? -24.241 -11.516 -6.227 1.00 87.69 212 PRO A N 1
ATOM 1643 C CA . PRO A 1 212 ? -23.505 -10.275 -6.433 1.00 87.69 212 PRO A CA 1
ATOM 1644 C C . PRO A 1 212 ? -23.141 -10.107 -7.913 1.00 87.69 212 PRO A C 1
ATOM 1646 O O . PRO A 1 212 ? -22.861 -11.086 -8.608 1.00 87.69 212 PRO A O 1
ATOM 1649 N N . LYS A 1 213 ? -23.116 -8.861 -8.398 1.00 90.50 213 LYS A N 1
ATOM 1650 C CA . LYS A 1 213 ? -22.592 -8.561 -9.735 1.00 90.50 213 LYS A CA 1
ATOM 1651 C C . LYS A 1 213 ? -21.077 -8.430 -9.669 1.00 90.50 213 LYS A C 1
ATOM 1653 O O . LYS A 1 213 ? -20.550 -7.799 -8.753 1.00 90.50 213 LYS A O 1
ATOM 1658 N N . VAL A 1 214 ? -20.399 -9.015 -10.650 1.00 92.69 214 VAL A N 1
ATOM 1659 C CA . VAL A 1 214 ? -18.940 -8.998 -10.777 1.00 92.69 214 VAL A CA 1
ATOM 1660 C C . VAL A 1 214 ? -18.574 -8.227 -12.037 1.00 92.69 214 VAL A C 1
ATOM 1662 O O . VAL A 1 214 ? -19.088 -8.517 -13.115 1.00 92.69 214 VAL A O 1
ATOM 1665 N N . PHE A 1 215 ? -17.678 -7.260 -11.891 1.00 93.56 215 PHE A N 1
ATOM 1666 C CA . PHE A 1 215 ? -17.110 -6.469 -12.975 1.00 93.56 215 PHE A CA 1
ATOM 1667 C C . PHE A 1 215 ? -15.608 -6.733 -13.020 1.00 93.56 215 PHE A C 1
ATOM 1669 O O . PHE A 1 215 ? -14.957 -6.701 -11.976 1.00 93.56 215 PHE A O 1
ATOM 1676 N N . ILE A 1 216 ? -15.066 -7.009 -14.207 1.00 94.81 216 ILE A N 1
ATOM 1677 C CA . ILE A 1 216 ? -13.641 -7.297 -14.414 1.00 94.81 216 ILE A CA 1
ATOM 1678 C C . ILE A 1 216 ? -13.132 -6.411 -15.549 1.00 94.81 216 ILE A C 1
ATOM 1680 O O . ILE A 1 216 ? -13.716 -6.390 -16.631 1.00 94.81 216 ILE A O 1
ATOM 1684 N N . ALA A 1 217 ? -12.046 -5.689 -15.298 1.00 93.38 217 ALA A N 1
ATOM 1685 C CA . ALA A 1 217 ? -11.317 -4.907 -16.282 1.00 93.38 217 ALA A CA 1
ATOM 1686 C C . ALA A 1 217 ? -10.075 -5.676 -16.753 1.00 93.38 217 ALA A C 1
ATOM 1688 O O . ALA A 1 217 ? -9.449 -6.407 -15.983 1.00 93.38 217 ALA A O 1
ATOM 1689 N N . ALA A 1 218 ? -9.710 -5.515 -18.025 1.00 94.25 218 ALA A N 1
ATOM 1690 C CA . ALA A 1 218 ? -8.510 -6.137 -18.572 1.00 94.25 218 ALA A CA 1
ATOM 1691 C C . ALA A 1 218 ? -7.253 -5.618 -17.863 1.00 94.25 218 ALA A C 1
ATOM 1693 O O . ALA A 1 218 ? -7.140 -4.431 -17.569 1.00 94.25 218 ALA A O 1
ATOM 1694 N N . ASP A 1 219 ? -6.301 -6.513 -17.622 1.00 91.00 219 ASP A N 1
ATOM 1695 C CA . ASP A 1 219 ? -5.034 -6.198 -16.975 1.00 91.00 219 ASP A CA 1
ATOM 1696 C C . ASP A 1 219 ? -4.149 -5.321 -17.883 1.00 91.00 219 ASP A C 1
ATOM 1698 O O . ASP A 1 219 ? -3.700 -5.786 -18.934 1.00 91.00 219 ASP A O 1
ATOM 1702 N N . PRO A 1 220 ? -3.860 -4.062 -17.506 1.00 89.88 220 PRO A N 1
ATOM 1703 C CA . PRO A 1 220 ? -3.065 -3.162 -18.335 1.00 89.88 220 PRO A CA 1
ATOM 1704 C C . PRO A 1 220 ? -1.552 -3.405 -18.202 1.00 89.88 220 PRO A C 1
ATOM 1706 O O . PRO A 1 220 ? -0.772 -2.776 -18.914 1.00 89.88 220 PRO A O 1
ATOM 1709 N N . PHE A 1 221 ? -1.108 -4.285 -17.295 1.00 87.12 221 PHE A N 1
ATOM 1710 C CA . PHE A 1 221 ? 0.302 -4.480 -16.940 1.00 87.12 221 PHE A CA 1
ATOM 1711 C C . PHE A 1 221 ? 0.862 -5.808 -17.463 1.00 87.12 221 PHE A C 1
ATOM 1713 O O . PHE A 1 221 ? 1.516 -6.564 -16.737 1.00 87.12 221 PHE A O 1
ATOM 1720 N N . VAL A 1 222 ? 0.593 -6.118 -18.729 1.00 80.88 222 VAL A N 1
ATOM 1721 C CA . VAL A 1 222 ? 1.044 -7.359 -19.386 1.00 80.88 222 VAL A CA 1
ATOM 1722 C C . VAL A 1 222 ? 2.543 -7.374 -19.721 1.00 80.88 222 VAL A C 1
ATOM 1724 O O . VAL A 1 222 ? 3.119 -8.443 -19.876 1.00 80.88 222 VAL A O 1
ATOM 1727 N N . GLY A 1 223 ? 3.196 -6.207 -19.781 1.00 69.19 223 GLY A N 1
ATOM 1728 C CA . GLY A 1 223 ? 4.600 -6.051 -20.196 1.00 69.19 223 GLY A CA 1
ATOM 1729 C C . GLY A 1 223 ? 5.667 -6.302 -19.122 1.00 69.19 223 GLY A C 1
ATOM 1730 O O . GLY A 1 223 ? 6.827 -5.982 -19.352 1.00 69.19 223 GLY A O 1
ATOM 1731 N N . VAL A 1 224 ? 5.306 -6.828 -17.947 1.00 63.28 224 VAL A N 1
ATOM 1732 C CA . VAL A 1 224 ? 6.295 -7.206 -16.922 1.00 63.28 224 VAL A CA 1
ATOM 1733 C C . VAL A 1 224 ? 6.981 -8.493 -17.382 1.00 63.28 224 VAL A C 1
ATOM 1735 O O . VAL A 1 224 ? 6.337 -9.547 -17.373 1.00 63.28 224 VAL A O 1
ATOM 1738 N N . ILE A 1 225 ? 8.252 -8.422 -17.798 1.00 55.78 225 ILE A N 1
ATOM 1739 C CA . ILE A 1 225 ? 9.036 -9.573 -18.291 1.00 55.78 225 ILE A CA 1
ATOM 1740 C C . ILE A 1 225 ? 9.885 -10.139 -17.166 1.00 55.78 225 ILE A C 1
ATOM 1742 O O . ILE A 1 225 ? 10.705 -9.390 -16.593 1.00 55.78 225 ILE A O 1
#

Sequence (225 aa):
QQQLDDFGVVNMNTNKASGGGGGGKSKDTTTSSCQSHAGDVSYDSSTDPYLNEAGQNYKLPPFFRVKGESEDAFYVQAPLAEDPNTFQVFAHPDSLIGLSHEIRSKYGRRTTDEGTELKFKPSLTRCVVLKRGFWNGLPVTKVLLQPRTGRRHQLRLHMAITGHAILGDVTYEQGSGSHPPKQKQLERKTCNRMCLHAHKLTIPLSKESSKPKVFIAADPFVGVI

Foldseek 3Di:
DDDWFKKKFKWFDADDDPDDDDDDDDDDDDDDDDDPPPPPCAPDVVPDPPDDPPPDDDDDAQKADYPPDDPQKIKGKFFWFDDPVDLDIATDLVSLPVADPQLSVQRHDQADPVRHGTDTDIWMKMKGFPDWADQLNTTMTIIIIITPDDDRCRVQSRCLSVLTGTQQPPRRPVTRDPDDPVVVVVSCVRDPHGRMGRAKDWAQPDPPPPGTDIDGDDRPPPPGD

Organism: NCBI:txid122233

=== Feature glossary ===
Feature key, reading from the visual/contextual features back to the raw sequence:

Rendered structure images. Structure images are PyMOL renders from six orthogonal camera directions. Cartoon representation draws helices as coils and strands as arrows; sticks shows the backbone as bonds; surface shows the solvent-excluded envelope. Rainbow coloring maps sequence position to hue (blue→red, N→C); chain coloring assigns a distinct color per polypeptide.

Contact-map, Ramachandran, and PAE plots. Three diagnostic plots accompany the record. The Cα contact map visualizes the tertiary structure as a 2D adjacency matrix (8 Å cutoff, sequence-local contacts suppressed). The Ramachandran plot shows the distribution of backbone (φ, ψ) torsions, with points in the α and β basins reflecting secondary structure content. The PAE plot shows AlphaFold's inter-residue confidence as a color matrix.

InterPro / GO / CATH / organism. The annotation block draws on four external resources. InterPro: which protein families and domains the sequence belongs to. GO: standardized terms for what the protein does, what process it participates in, and where in the cell it acts. CATH: which structural fold it has in the CATH hierarchy. Organism: the species of origin.

Nearest PDB structures. Structural nearest neighbors (via Foldseek easy-search vs the PDB). Reported per hit: target PDB id, E-value, and alignment TM-score. A TM-score above ~0.5 is the conventional threshold for 'same fold'.

Predicted aligned error. Predicted aligned error is AlphaFold's pairwise confidence. Unlike pLDDT (per-residue), PAE is per-residue-pair and captures whether two parts of the structure are correctly placed relative to each other. Units are ångströms of expected positional error.

Solvent-accessible surface area. SASA measures how much of the protein is reachable by solvent. It is computed by rolling a water-sized probe over the atomic surface and summing the exposed area (Å²). Per-residue SASA distinguishes core (buried, low SASA) from surface (exposed, high SASA) residues; total SASA is a whole-molecule size measure.

B-factor. Crystallographic B-factors measure how much each atom's electron density is smeared out, in Å². They rise in mobile loops and surface residues and fall in the buried interior. In AlphaFold models this column is repurposed to hold pLDDT instead.

pLDDT. For AlphaFold models, the B-factor field carries pLDDT — the model's own estimate of local accuracy on a 0–100 scale. Regions with pLDDT<50 should be treated as essentially unmodeled; they often correspond to intrinsically disordered segments.

Backbone torsions (φ/ψ). φ (phi) and ψ (psi) are the two rotatable backbone dihedrals per residue: φ is the C(i-1)–N–Cα–C torsion, ψ is the N–Cα–C–N(i+1) torsion, both in degrees on (−180°, 180°]. α-helical residues cluster near (−60°, −45°); β-strand residues near (−120°, +130°). A Ramachandran plot is simply a scatter of (φ, ψ) for every residue.

Radius of gyration, Cα contacts, bounding box. Radius of gyration (Rg) is the root-mean-square distance of Cα atoms from their centroid — a single number for overall size and compactness. A globular domain of N residues has Rg ≈ 2.2·N^0.38 Å; an extended or disordered chain has a much larger Rg. The Cα contact count is the number of residue pairs whose Cα atoms are within 8 Å and are more than four positions apart in sequence — a standard proxy for tertiary packing density. The bounding box is the smallest axis-aligned box enclosing all Cα atoms.

Secondary structure (3-state, P-SEA). Three-state secondary structure (P-SEA) collapses the eight DSSP classes into helix (a), strand (b), and coil (c). P-SEA assigns these from Cα geometry alone — distances and angles — without requiring backbone oxygens, so it works on any Cα trace.

Secondary structure (8-state, DSSP). Secondary structure is the local, repeating backbone conformation. DSSP classifies it into eight states by reading the hydrogen-bond network: three helix types (H, G, I), two β types (E, B), two non-regular types (T, S), and unstructured coil (-).

Foldseek 3Di. The Foldseek 3Di string encodes local tertiary geometry as a 20-letter alphabet — one character per residue — derived from the relative positions of nearby Cα atoms. Unlike the amino-acid sequence, 3Di is a direct function of the 3D structure, so two proteins with the same fold have similar 3Di strings even at low sequence identity.

mmCIF coordinates. Structure coordinates are given as an mmCIF _atom_site loop: one row per atom with element, residue name, chain id, sequence number, and x/y/z position in Å. Only the four main-chain atoms per residue are included here; side chains are omitted to keep the record compact.

Sequence. This is t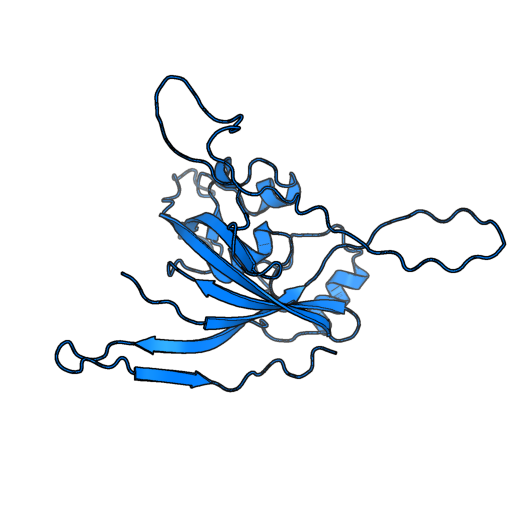he polypeptide sequence — one letter per residue, N-terminus first. Length ranges from a few dozen residues for small domains to over a thousand for large multi-domain proteins.